Protein AF-A0AAU2A2A3-F1 (afdb_monomer)

pLDDT: mean 86.39, std 13.56, range [35.22, 98.31]

Secondary structure (DSSP, 8-state):
---S--EEEE--SSSS-EEEEPPTT-----SSS--SGGG--EE---EEE-GGG---EEEEEEE-TT-SS----EEEEEETTEEEEE-HHHHHHHHHHHHHHHHHHHHHHHHHHHHHH-TT-S----HHHHHHHHHHHHHHHHHHHHHHHHSPPTTS-TT--PPP-SS--EEEE-TTS-EEEE-HHHHHHHHHTSTT-EEEE-TTSPTTHHHHHHHHHTTSPTTTTS---S--

Radius of gyration: 31.77 Å; Cα contacts (8 Å, |Δi|>4): 322; chains: 1; bounding box: 76×47×77 Å

Sequence (232 aa):
MSTEPRKALVYHYVRRPLILDEPDWCAGHTTDGQNAKVDITHDGPENVIAPGDRRLIRTQVSQAPFSAFDRSITLHVEFENLTGSYAPDEIEQLANDLVEASVQLREAGRQFAEILTRPDVAVPVPDRVAKLHQQARADYLKGKAERAAAQRCPAAHPKDPSPCDGPLAVAVLDSSGAGTEACEWHGARLLASLEQGRVYGLPDASPGAAIRVFKSAGTMQPFAWVERGEGQ

InterPro domains:
  IPR054202 Protein of unknown function DUF6907 [PF21848] (17-113)

Foldseek 3Di:
DDQDWDWDWAAEPDPDIDIDIAPSQFPDDDPPDRHDLQPDKGWGDWDFDAVPNRGAKIWIFIARCNHPPDGDTFIFMDGPVDTDTHDPVRVVVVVVVVVVVVVVVVVVVVVVVVCVPDPCNPVPCPVVNVVVVVVVVVVVVVVQFVVQQVDQFPLQDPLRPDHAPGGFFKWKAAPVRDTGTGGLVSLLQSQLQGDVIAMDTDPPHDPCSRVSSPVSNVPDDHPPSDPPDDDD

Mean predicted aligned error: 15.73 Å

Structure (mmCIF, N/CA/C/O backbone):
data_AF-A0AAU2A2A3-F1
#
_entry.id   AF-A0AAU2A2A3-F1
#
loop_
_atom_site.group_PDB
_atom_site.id
_atom_site.type_symbol
_atom_site.label_atom_id
_atom_site.label_alt_id
_atom_site.label_comp_id
_atom_site.label_asym_id
_atom_site.label_entity_id
_atom_site.label_seq_id
_atom_site.pdbx_PDB_ins_code
_atom_site.Cartn_x
_atom_site.Cartn_y
_atom_site.Cartn_z
_atom_site.occupancy
_atom_site.B_iso_or_equiv
_atom_site.auth_seq_id
_atom_site.auth_comp_id
_atom_site.auth_asym_id
_atom_site.auth_atom_id
_atom_site.pdbx_PDB_model_num
ATOM 1 N N . MET A 1 1 ? 20.383 -20.325 -17.640 1.00 49.28 1 MET A N 1
ATOM 2 C CA . MET A 1 1 ? 19.851 -19.622 -18.825 1.00 49.28 1 MET A CA 1
ATOM 3 C C . MET A 1 1 ? 20.132 -20.494 -20.034 1.00 49.28 1 MET A C 1
ATOM 5 O O . MET A 1 1 ? 21.237 -21.016 -20.116 1.00 49.28 1 MET A O 1
ATOM 9 N N . SER A 1 2 ? 19.131 -20.749 -20.881 1.00 48.44 2 SER A N 1
ATOM 10 C CA . SER A 1 2 ? 19.339 -21.489 -22.134 1.00 48.44 2 SER A CA 1
ATOM 11 C C . SER A 1 2 ? 20.153 -20.621 -23.096 1.00 48.44 2 SER A C 1
ATOM 13 O O . SER A 1 2 ? 19.888 -19.428 -23.182 1.00 48.44 2 SER A O 1
ATOM 15 N N . THR A 1 3 ? 21.139 -21.197 -23.782 1.00 55.16 3 THR A N 1
ATOM 16 C CA . THR A 1 3 ? 21.995 -20.498 -24.761 1.00 55.16 3 THR A CA 1
ATOM 17 C C . THR A 1 3 ? 21.489 -20.633 -26.199 1.00 55.16 3 THR A C 1
ATOM 19 O O . THR A 1 3 ? 22.151 -20.182 -27.130 1.00 55.16 3 THR A O 1
ATOM 22 N N . GLU A 1 4 ? 20.356 -21.306 -26.411 1.00 64.69 4 GLU A N 1
ATOM 23 C CA . GLU A 1 4 ? 19.785 -21.486 -27.746 1.00 64.69 4 GLU A CA 1
ATOM 24 C C . GLU A 1 4 ? 18.975 -20.249 -28.181 1.00 64.69 4 GLU A C 1
ATOM 26 O O . GLU A 1 4 ? 18.200 -19.721 -27.376 1.00 64.69 4 GLU A O 1
ATOM 31 N N . PRO A 1 5 ? 19.110 -19.787 -29.443 1.00 72.38 5 PRO A N 1
ATOM 32 C CA . PRO A 1 5 ? 18.356 -18.647 -29.962 1.00 72.38 5 PRO A CA 1
ATOM 33 C C . PRO A 1 5 ? 16.840 -18.862 -29.872 1.00 72.38 5 PRO A C 1
ATOM 35 O O . PRO A 1 5 ? 16.325 -19.901 -30.291 1.00 72.38 5 PRO A O 1
ATOM 38 N N . ARG A 1 6 ? 16.114 -17.854 -29.378 1.00 77.25 6 ARG A N 1
ATOM 39 C CA . ARG A 1 6 ? 14.646 -17.856 -29.254 1.00 77.25 6 ARG A CA 1
ATOM 40 C C . ARG A 1 6 ? 13.997 -16.906 -30.258 1.00 77.25 6 ARG A C 1
ATOM 42 O O . ARG A 1 6 ? 14.630 -15.966 -30.734 1.00 77.25 6 ARG A O 1
ATOM 49 N N . LYS A 1 7 ? 12.734 -17.179 -30.600 1.00 79.88 7 LYS A N 1
ATOM 50 C CA . LYS A 1 7 ? 11.964 -16.439 -31.610 1.00 79.88 7 LYS A CA 1
ATOM 51 C C . LYS A 1 7 ? 10.615 -15.988 -31.057 1.00 79.88 7 LYS A C 1
ATOM 53 O O . LYS A 1 7 ? 9.873 -16.822 -30.543 1.00 79.88 7 LYS A O 1
ATOM 58 N N . ALA A 1 8 ? 10.272 -14.720 -31.276 1.00 74.12 8 ALA A N 1
ATOM 59 C CA . ALA A 1 8 ? 8.956 -14.156 -30.971 1.00 74.12 8 ALA A CA 1
ATOM 60 C C . ALA A 1 8 ? 8.043 -14.161 -32.212 1.00 74.12 8 ALA A C 1
ATOM 62 O O . ALA A 1 8 ? 8.510 -13.928 -33.334 1.00 74.12 8 ALA A O 1
ATOM 63 N N . LEU A 1 9 ? 6.740 -14.405 -32.012 1.00 68.50 9 LEU A N 1
ATOM 64 C CA . LEU A 1 9 ? 5.706 -14.371 -33.054 1.00 68.50 9 LEU A CA 1
ATOM 65 C C . LEU A 1 9 ? 4.777 -13.171 -32.840 1.00 68.50 9 LEU A C 1
ATOM 67 O O . LEU A 1 9 ? 4.165 -13.055 -31.784 1.00 68.50 9 LEU A O 1
ATOM 71 N N . VAL A 1 10 ? 4.631 -12.316 -33.855 1.00 60.31 10 VAL A N 1
ATOM 72 C CA . VAL A 1 10 ? 3.846 -11.073 -33.751 1.00 60.31 10 VAL A CA 1
ATOM 73 C C . VAL A 1 10 ? 2.792 -11.010 -34.852 1.00 60.31 10 VAL A C 1
ATOM 75 O O . VAL A 1 10 ? 3.103 -11.183 -36.038 1.00 60.31 10 VAL A O 1
ATOM 78 N N . TYR A 1 11 ? 1.544 -10.727 -34.471 1.00 58.78 11 TYR A N 1
ATOM 79 C CA . TYR A 1 11 ? 0.407 -10.617 -35.387 1.00 58.78 11 TYR A CA 1
ATOM 80 C C . TYR A 1 11 ? 0.179 -9.158 -35.777 1.00 58.78 11 TYR A C 1
ATOM 82 O O . TYR A 1 11 ? -0.575 -8.438 -35.140 1.00 58.78 11 TYR A O 1
ATOM 90 N N . HIS A 1 12 ? 0.835 -8.711 -36.845 1.00 50.44 12 HIS A N 1
ATOM 91 C CA . HIS A 1 12 ? 0.594 -7.383 -37.406 1.00 50.44 12 HIS A CA 1
ATOM 92 C C . HIS A 1 12 ? -0.779 -7.345 -38.108 1.00 50.44 12 HIS A C 1
ATOM 94 O O . HIS A 1 12 ? -1.202 -8.344 -38.688 1.00 50.44 12 HIS A O 1
ATOM 100 N N . TYR A 1 13 ? -1.420 -6.173 -38.213 1.00 48.09 13 TYR A N 1
ATOM 101 C CA . TYR A 1 13 ? -2.545 -5.894 -39.140 1.00 48.09 13 TYR A CA 1
ATOM 102 C C . TYR A 1 13 ? -2.174 -6.009 -40.647 1.00 48.09 13 TYR A C 1
ATOM 104 O O . TYR A 1 13 ? -2.730 -5.342 -41.518 1.00 48.09 13 TYR A O 1
ATOM 112 N N . VAL A 1 14 ? -1.214 -6.871 -40.977 1.00 43.62 14 VAL A N 1
ATOM 113 C CA . VAL A 1 14 ? -0.762 -7.259 -42.310 1.00 43.62 14 VAL A CA 1
ATOM 114 C C . VAL A 1 14 ? -0.831 -8.787 -42.354 1.00 43.62 14 VAL A C 1
ATOM 116 O O . VAL A 1 14 ? -0.496 -9.448 -41.383 1.00 43.62 14 VAL A O 1
ATOM 119 N N . ARG A 1 15 ? -1.275 -9.361 -43.476 1.00 54.78 15 ARG A N 1
ATOM 120 C CA . ARG A 1 15 ? -1.717 -10.765 -43.649 1.00 54.78 15 ARG A CA 1
ATOM 121 C C . ARG A 1 15 ? -0.701 -11.887 -43.311 1.00 54.78 15 ARG A C 1
ATOM 123 O O . ARG A 1 15 ? -0.952 -13.029 -43.689 1.00 54.78 15 ARG A O 1
ATOM 130 N N . ARG A 1 16 ? 0.451 -11.609 -42.686 1.00 63.22 16 ARG A N 1
ATOM 131 C CA . ARG A 1 16 ? 1.479 -12.601 -42.333 1.00 63.22 16 ARG A CA 1
ATOM 132 C C . ARG A 1 16 ? 2.138 -12.295 -40.978 1.00 63.22 16 ARG A C 1
ATOM 134 O O . ARG A 1 16 ? 2.429 -11.128 -40.720 1.00 63.22 16 ARG A O 1
ATOM 141 N N . PRO A 1 17 ? 2.417 -13.325 -40.158 1.00 70.06 17 PRO A N 1
ATOM 142 C CA . PRO A 1 17 ? 3.142 -13.166 -38.903 1.00 70.06 17 PRO A CA 1
ATOM 143 C C . PRO A 1 17 ? 4.580 -12.692 -39.142 1.00 70.06 17 PRO A C 1
ATOM 145 O O . PRO A 1 17 ? 5.219 -13.088 -40.122 1.00 70.06 17 PRO A O 1
ATOM 148 N N . LEU A 1 18 ? 5.087 -11.863 -38.230 1.00 75.12 18 LEU A N 1
ATOM 149 C CA . LEU A 1 18 ? 6.487 -11.447 -38.192 1.00 75.12 18 LEU A CA 1
ATOM 150 C C . LEU A 1 18 ? 7.242 -12.329 -37.191 1.00 75.12 18 LEU A C 1
ATOM 152 O O . LEU A 1 18 ? 6.787 -12.508 -36.063 1.00 75.12 18 LEU A O 1
ATOM 156 N N . ILE A 1 19 ? 8.381 -12.873 -37.624 1.00 81.00 19 ILE A N 1
ATOM 157 C CA . ILE A 1 19 ? 9.304 -13.641 -36.784 1.00 81.00 19 ILE A CA 1
ATOM 158 C C . ILE A 1 19 ? 10.495 -12.744 -36.476 1.00 81.00 19 ILE A C 1
ATOM 160 O O . ILE A 1 19 ? 11.086 -12.174 -37.396 1.00 81.00 19 ILE A O 1
ATOM 164 N N . LEU A 1 20 ? 10.831 -12.625 -35.197 1.00 84.19 20 LEU A N 1
ATOM 165 C CA . LEU A 1 20 ? 11.935 -11.802 -34.714 1.00 84.19 20 LEU A CA 1
ATOM 166 C C . LEU A 1 20 ? 12.842 -12.633 -33.819 1.00 84.19 20 LEU A C 1
ATOM 168 O O . LEU A 1 20 ? 12.348 -13.430 -33.019 1.00 84.19 20 LEU A O 1
ATOM 172 N N . ASP A 1 21 ? 14.148 -12.429 -33.959 1.00 88.69 21 ASP A N 1
ATOM 173 C CA . ASP A 1 21 ? 15.128 -13.012 -33.051 1.00 88.69 21 ASP A CA 1
ATOM 174 C C . ASP A 1 21 ? 15.084 -12.252 -31.723 1.00 88.69 21 ASP A C 1
ATOM 176 O O . ASP A 1 21 ? 15.111 -11.019 -31.693 1.00 88.69 21 ASP A O 1
ATOM 180 N N . GLU A 1 22 ? 14.976 -12.993 -30.625 1.00 87.94 22 GLU A N 1
ATOM 181 C CA . GLU A 1 22 ? 15.026 -12.421 -29.285 1.00 87.94 22 GLU A CA 1
ATOM 182 C C . GLU A 1 22 ? 16.478 -12.292 -28.814 1.00 87.94 22 GLU A C 1
ATOM 184 O O . GLU A 1 22 ? 17.285 -13.192 -29.072 1.00 87.94 22 GLU A O 1
ATOM 189 N N . PRO A 1 23 ? 16.813 -11.229 -28.060 1.00 89.62 23 PRO A N 1
ATOM 190 C CA . PRO A 1 23 ? 18.071 -11.175 -27.333 1.00 89.62 23 PRO A CA 1
ATOM 191 C C . PRO A 1 23 ? 18.230 -12.377 -26.392 1.00 89.62 23 PRO A C 1
ATOM 193 O O . PRO A 1 23 ? 17.256 -12.882 -25.822 1.00 89.62 23 PRO A O 1
ATOM 196 N N . ASP A 1 24 ? 19.473 -12.804 -26.187 1.00 92.62 24 ASP A N 1
ATOM 197 C CA . ASP A 1 24 ? 19.834 -13.934 -25.323 1.00 92.62 24 ASP A CA 1
ATOM 198 C C . ASP A 1 24 ? 19.416 -13.735 -23.854 1.00 92.62 24 ASP A C 1
ATOM 200 O O . ASP A 1 24 ? 19.078 -14.698 -23.165 1.00 92.62 24 ASP A O 1
ATOM 204 N N . TRP A 1 25 ? 19.362 -12.485 -23.393 1.00 91.56 25 TRP A N 1
ATOM 205 C CA . TRP A 1 25 ? 18.928 -12.102 -22.049 1.00 91.56 25 TRP A CA 1
ATOM 206 C C . TRP A 1 25 ? 17.408 -12.020 -21.864 1.00 91.56 25 TRP A C 1
ATOM 208 O O . TRP A 1 25 ? 16.954 -11.924 -20.724 1.00 91.56 25 TRP A O 1
ATOM 218 N N . CYS A 1 26 ? 16.610 -12.049 -22.936 1.00 93.06 26 CYS A N 1
ATOM 219 C CA . CYS A 1 26 ? 15.153 -11.965 -22.819 1.00 93.06 26 CYS A CA 1
ATOM 220 C C . CYS A 1 26 ? 14.614 -13.169 -22.010 1.00 93.06 26 CYS A C 1
ATOM 222 O O . CYS A 1 26 ? 15.232 -14.233 -21.958 1.00 93.06 26 CYS A O 1
ATOM 224 N N . ALA A 1 27 ? 13.475 -13.043 -21.341 1.00 92.06 27 ALA A N 1
ATOM 225 C CA . ALA A 1 27 ? 12.791 -14.139 -20.656 1.00 92.06 27 ALA A CA 1
ATOM 226 C C . ALA A 1 27 ? 11.750 -14.820 -21.563 1.00 92.06 27 ALA A C 1
ATOM 228 O O . ALA A 1 27 ? 11.323 -15.936 -21.265 1.00 92.06 27 ALA A O 1
ATOM 229 N N . GLY A 1 28 ? 11.438 -14.209 -22.709 1.00 86.56 28 GLY A N 1
ATOM 230 C CA . GLY A 1 28 ? 10.358 -14.601 -23.608 1.00 86.56 28 GLY A CA 1
ATOM 231 C C . GLY A 1 28 ? 9.114 -13.738 -23.396 1.00 86.56 28 GLY A C 1
ATOM 232 O O . GLY A 1 28 ? 9.037 -12.958 -22.451 1.00 86.56 28 GLY A O 1
ATOM 233 N N . HIS A 1 29 ? 8.139 -13.887 -24.289 1.00 80.56 29 HIS A N 1
ATOM 234 C CA . HIS A 1 29 ? 6.909 -13.093 -24.292 1.00 80.56 29 HIS A CA 1
ATOM 235 C C . HIS A 1 29 ? 5.696 -13.959 -23.982 1.00 80.56 29 HIS A C 1
ATOM 237 O O . HIS A 1 29 ? 5.606 -15.101 -24.441 1.00 80.56 29 HIS A O 1
ATOM 243 N N . THR A 1 30 ? 4.717 -13.405 -23.272 1.00 75.31 30 THR A N 1
ATOM 244 C CA . THR A 1 30 ? 3.370 -13.975 -23.295 1.00 75.31 30 THR A CA 1
ATOM 245 C C . THR A 1 30 ? 2.757 -13.706 -24.671 1.00 75.31 30 THR A C 1
ATOM 247 O O . THR A 1 30 ? 2.932 -12.640 -25.257 1.00 75.31 30 THR A O 1
ATOM 250 N N . THR A 1 31 ? 2.053 -14.685 -25.235 1.00 65.56 31 THR A N 1
ATOM 251 C CA . THR A 1 31 ? 1.450 -14.580 -26.578 1.00 65.56 31 THR A CA 1
ATOM 252 C C . THR A 1 31 ? 0.303 -13.570 -26.664 1.00 65.56 31 THR A C 1
ATOM 254 O O . THR A 1 31 ? -0.194 -13.291 -27.756 1.00 65.56 31 THR A O 1
ATOM 257 N N . ASP A 1 32 ? -0.118 -13.022 -25.527 1.00 60.59 32 ASP A N 1
ATOM 258 C CA . ASP A 1 32 ? -1.326 -12.226 -25.395 1.00 60.59 32 ASP A CA 1
ATOM 259 C C . ASP A 1 32 ? -0.950 -10.738 -25.384 1.00 60.59 32 ASP A C 1
ATOM 261 O O . ASP A 1 32 ? -0.434 -10.226 -24.395 1.00 60.59 32 ASP A O 1
ATOM 265 N N . GLY A 1 33 ? -1.204 -10.030 -26.492 1.00 60.50 33 GLY A N 1
ATOM 266 C CA . GLY A 1 33 ? -1.180 -8.558 -26.524 1.00 60.50 33 GLY A CA 1
ATOM 267 C C . GLY A 1 33 ? -0.264 -7.891 -27.554 1.00 60.50 33 GLY A C 1
ATOM 268 O O . GLY A 1 33 ? -0.440 -6.703 -27.813 1.00 60.50 33 GLY A O 1
ATOM 269 N N . GLN A 1 34 ? 0.649 -8.614 -28.206 1.00 66.19 34 GLN A N 1
ATOM 270 C CA . GLN A 1 34 ? 1.560 -8.026 -29.204 1.00 66.19 34 GLN A CA 1
ATOM 271 C C . GLN A 1 34 ? 0.916 -7.962 -30.597 1.00 66.19 34 GLN A C 1
ATOM 273 O O . GLN A 1 34 ? 1.176 -8.788 -31.477 1.00 66.19 34 GLN A O 1
ATOM 278 N N . ASN A 1 35 ? 0.043 -6.970 -30.786 1.00 69.56 35 ASN A N 1
ATOM 279 C CA . ASN A 1 35 ? -0.700 -6.757 -32.035 1.00 69.56 35 ASN A CA 1
ATOM 280 C C . ASN A 1 35 ? 0.016 -5.806 -33.014 1.00 69.56 35 ASN A C 1
ATOM 282 O O . ASN A 1 35 ? -0.346 -5.723 -34.194 1.00 69.56 35 ASN A O 1
ATOM 286 N N . ALA A 1 36 ? 1.034 -5.074 -32.557 1.00 75.81 36 ALA A N 1
ATOM 287 C CA . ALA A 1 36 ? 1.878 -4.254 -33.412 1.00 75.81 36 ALA A CA 1
ATOM 288 C C . ALA A 1 36 ? 3.361 -4.431 -33.089 1.00 75.81 36 ALA A C 1
ATOM 290 O O . ALA A 1 36 ? 3.763 -4.742 -31.974 1.00 75.81 36 ALA A O 1
ATOM 291 N N . LYS A 1 37 ? 4.202 -4.167 -34.094 1.00 77.62 37 LYS A N 1
ATOM 292 C CA . LYS A 1 37 ? 5.661 -4.222 -33.951 1.00 77.62 37 LYS A CA 1
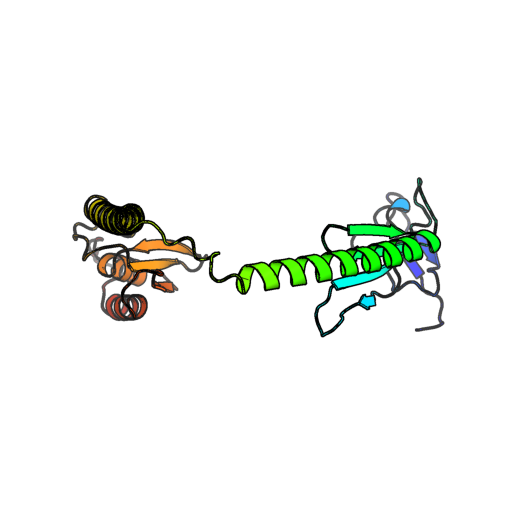ATOM 293 C C . LYS A 1 37 ? 6.184 -3.277 -32.860 1.00 77.62 37 LYS A C 1
ATOM 295 O O . LYS A 1 37 ? 7.186 -3.581 -32.231 1.00 77.62 37 LYS A O 1
ATOM 300 N N . VAL A 1 38 ? 5.518 -2.141 -32.657 1.00 81.69 38 VAL A N 1
ATOM 301 C CA . VAL A 1 38 ? 5.892 -1.144 -31.641 1.00 81.69 38 VAL A CA 1
ATOM 302 C C . VAL A 1 38 ? 5.565 -1.588 -30.213 1.00 81.69 38 VAL A C 1
ATOM 304 O O . VAL A 1 38 ? 6.144 -1.036 -29.287 1.00 81.69 38 VAL A O 1
ATOM 307 N N . ASP A 1 39 ? 4.703 -2.597 -30.049 1.00 80.69 39 ASP A N 1
ATOM 308 C CA . ASP A 1 39 ? 4.287 -3.132 -28.744 1.00 80.69 39 ASP A CA 1
ATOM 309 C C . ASP A 1 39 ? 5.235 -4.233 -28.237 1.00 80.69 39 ASP A C 1
ATOM 311 O O . ASP A 1 39 ? 4.980 -4.865 -27.215 1.00 80.69 39 ASP A O 1
ATOM 315 N N . ILE A 1 40 ? 6.307 -4.520 -28.980 1.00 87.19 40 ILE A N 1
ATOM 316 C CA . ILE A 1 40 ? 7.269 -5.558 -28.619 1.00 87.19 40 ILE A CA 1
ATOM 317 C C . ILE A 1 40 ? 8.282 -4.962 -27.649 1.00 87.19 40 ILE A C 1
ATOM 319 O O . ILE A 1 40 ? 9.134 -4.159 -28.044 1.00 87.19 40 ILE A O 1
ATOM 323 N N . THR A 1 41 ? 8.221 -5.439 -26.413 1.00 90.81 41 THR A N 1
ATOM 324 C CA . THR A 1 41 ? 9.187 -5.143 -25.357 1.00 90.81 41 THR A CA 1
ATOM 325 C C . THR A 1 41 ? 9.864 -6.438 -24.944 1.00 90.81 41 THR A C 1
ATOM 327 O O . THR A 1 41 ? 9.203 -7.369 -24.502 1.00 90.81 41 THR A O 1
ATOM 330 N N . HIS A 1 42 ? 11.178 -6.531 -25.127 1.00 92.62 42 HIS A N 1
ATOM 331 C CA . HIS A 1 42 ? 11.969 -7.621 -24.575 1.00 92.62 42 HIS A CA 1
ATOM 332 C C . HIS A 1 42 ? 12.223 -7.346 -23.104 1.00 92.62 42 HIS A C 1
ATOM 334 O O . HIS A 1 42 ? 12.941 -6.408 -22.773 1.00 92.62 42 HIS A O 1
ATOM 340 N N . ASP A 1 43 ? 11.688 -8.202 -22.248 1.00 94.62 43 ASP A N 1
ATOM 341 C CA . ASP A 1 43 ? 11.968 -8.178 -20.820 1.00 94.62 43 ASP A CA 1
ATOM 342 C C . ASP A 1 43 ? 12.856 -9.360 -20.445 1.00 94.62 43 ASP A C 1
ATOM 344 O O . ASP A 1 43 ? 12.684 -10.469 -20.953 1.00 94.62 43 ASP A O 1
ATOM 348 N N . GLY A 1 44 ? 13.853 -9.115 -19.601 1.00 95.38 44 GLY A N 1
ATOM 349 C CA . GLY A 1 44 ? 14.684 -10.138 -18.981 1.00 95.38 44 GLY A CA 1
ATOM 350 C C . GLY A 1 44 ? 14.002 -10.759 -17.757 1.00 95.38 44 GLY A C 1
ATOM 351 O O . GLY A 1 44 ? 12.873 -10.405 -17.421 1.00 95.38 44 GLY A O 1
ATOM 352 N N . PRO A 1 45 ? 14.669 -11.696 -17.061 1.00 95.62 45 PRO A N 1
ATOM 353 C CA . PRO A 1 45 ? 14.126 -12.282 -15.842 1.00 95.62 45 PRO A CA 1
ATOM 354 C C . PRO A 1 45 ? 13.877 -11.230 -14.760 1.00 95.62 45 PRO A C 1
ATOM 356 O O . PRO A 1 45 ? 14.730 -10.374 -14.512 1.00 95.62 45 PRO A O 1
ATOM 359 N N . GLU A 1 46 ? 12.742 -11.349 -14.076 1.00 95.69 46 GLU A N 1
ATOM 360 C CA . GLU A 1 46 ? 12.441 -10.532 -12.905 1.00 95.69 46 GLU A CA 1
ATOM 361 C C . GLU A 1 46 ? 13.373 -10.873 -11.738 1.00 95.69 46 GLU A C 1
ATOM 363 O O . GLU A 1 46 ? 13.570 -12.036 -11.377 1.00 95.69 46 GLU A O 1
ATOM 368 N N . ASN A 1 47 ? 13.902 -9.834 -11.102 1.00 96.44 47 ASN A N 1
ATOM 369 C CA . ASN A 1 47 ? 14.686 -9.905 -9.881 1.00 96.44 47 ASN A CA 1
ATOM 370 C C . ASN A 1 47 ? 13.948 -9.148 -8.776 1.00 96.44 47 ASN A C 1
ATOM 372 O O . ASN A 1 47 ? 13.406 -8.068 -8.999 1.00 96.44 47 ASN A O 1
ATOM 376 N N . VAL A 1 48 ? 13.932 -9.705 -7.566 1.00 96.44 48 VAL A N 1
ATOM 377 C CA . VAL A 1 48 ? 13.279 -9.081 -6.408 1.00 96.44 48 VAL A CA 1
ATOM 378 C C . VAL A 1 48 ? 14.317 -8.809 -5.329 1.00 96.44 48 VAL A C 1
ATOM 380 O O . VAL A 1 48 ? 14.994 -9.723 -4.860 1.00 96.44 48 VAL A O 1
ATOM 383 N N . ILE A 1 49 ? 14.407 -7.555 -4.896 1.00 94.81 49 ILE A N 1
ATOM 384 C CA . ILE A 1 49 ? 15.252 -7.117 -3.786 1.00 94.81 49 ILE A CA 1
ATOM 385 C C . ILE A 1 49 ? 14.388 -7.110 -2.520 1.00 94.81 49 ILE A C 1
ATOM 387 O O . ILE A 1 49 ? 13.484 -6.281 -2.368 1.00 94.81 49 ILE A O 1
ATOM 391 N N . ALA A 1 50 ? 14.650 -8.062 -1.618 1.00 94.19 50 ALA A N 1
ATOM 392 C CA . ALA A 1 50 ? 13.824 -8.314 -0.436 1.00 94.19 50 ALA A CA 1
ATOM 393 C C . ALA A 1 50 ? 14.632 -8.404 0.879 1.00 94.19 50 ALA A C 1
ATOM 395 O O . ALA A 1 50 ? 14.816 -9.496 1.422 1.00 94.19 50 ALA A O 1
ATOM 396 N N . PRO A 1 51 ? 15.149 -7.285 1.420 1.00 90.12 51 PRO A N 1
ATOM 397 C CA . PRO A 1 51 ? 15.902 -7.304 2.671 1.00 90.12 51 PRO A CA 1
ATOM 398 C C . PRO A 1 51 ? 15.008 -7.688 3.863 1.00 90.12 51 PRO A C 1
ATOM 400 O O . PRO A 1 51 ? 14.053 -6.985 4.208 1.00 90.12 51 PRO A O 1
ATOM 403 N N . GLY A 1 52 ? 15.349 -8.798 4.526 1.00 89.56 52 GLY A N 1
ATOM 404 C CA . GLY A 1 52 ? 14.582 -9.332 5.657 1.00 89.56 52 GLY A CA 1
ATOM 405 C C . GLY A 1 52 ? 13.171 -9.767 5.256 1.00 89.56 52 GLY A C 1
ATOM 406 O O . GLY A 1 52 ? 12.210 -9.373 5.912 1.00 89.56 52 GLY A O 1
ATOM 407 N N . ASP A 1 53 ? 13.060 -10.485 4.135 1.00 89.56 53 ASP A N 1
ATOM 408 C CA . ASP A 1 53 ? 11.833 -11.068 3.562 1.00 89.56 53 ASP A CA 1
ATOM 409 C C . ASP A 1 53 ? 10.741 -10.074 3.132 1.00 89.56 53 ASP A C 1
ATOM 411 O O . ASP A 1 53 ? 9.687 -10.462 2.624 1.00 89.56 53 ASP A O 1
ATOM 415 N N . ARG A 1 54 ? 10.992 -8.769 3.259 1.00 90.38 54 ARG A N 1
ATOM 416 C CA . ARG A 1 54 ? 10.101 -7.717 2.762 1.00 90.38 54 ARG A CA 1
ATOM 417 C C . ARG A 1 54 ? 10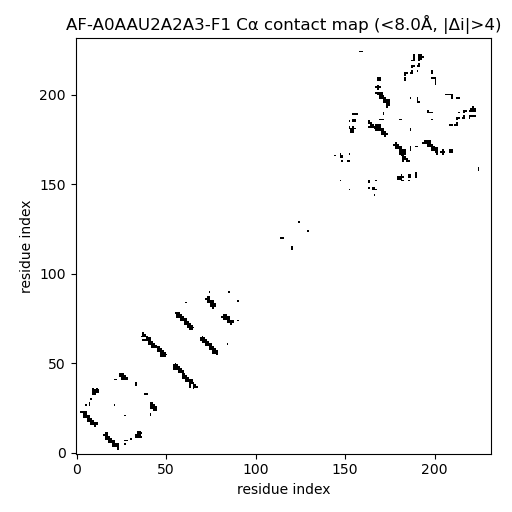.469 -7.395 1.327 1.00 90.38 54 ARG A C 1
ATOM 419 O O . ARG A 1 54 ? 11.509 -6.791 1.094 1.00 90.38 54 ARG A O 1
ATOM 426 N N . ARG A 1 55 ? 9.625 -7.791 0.374 1.00 92.12 55 ARG A N 1
ATOM 427 C CA . ARG A 1 55 ? 9.784 -7.422 -1.040 1.00 92.12 55 ARG A CA 1
ATOM 428 C C . ARG A 1 55 ? 9.656 -5.911 -1.167 1.00 92.12 55 ARG A C 1
ATOM 430 O O . ARG A 1 55 ? 8.584 -5.378 -0.907 1.00 92.12 55 ARG A O 1
ATOM 437 N N . LEU A 1 56 ? 10.754 -5.250 -1.515 1.00 93.69 56 LEU A N 1
ATOM 438 C CA . LEU A 1 56 ? 10.763 -3.807 -1.713 1.00 93.69 56 LEU A CA 1
ATOM 439 C C . LEU A 1 56 ? 10.740 -3.509 -3.204 1.00 93.69 56 LEU A C 1
ATOM 441 O O . LEU A 1 56 ? 9.765 -2.958 -3.691 1.00 93.69 56 LEU A O 1
ATOM 445 N N . ILE A 1 57 ? 11.776 -3.928 -3.928 1.00 96.50 57 ILE A N 1
ATOM 446 C CA . ILE A 1 57 ? 12.003 -3.492 -5.308 1.00 96.50 57 ILE A CA 1
ATOM 447 C C . ILE A 1 57 ? 11.924 -4.696 -6.243 1.00 96.50 57 ILE A C 1
ATOM 449 O O . ILE A 1 57 ? 12.535 -5.732 -5.965 1.00 96.50 57 ILE A O 1
ATOM 453 N N . ARG A 1 58 ? 11.202 -4.556 -7.356 1.00 97.38 58 ARG A N 1
ATOM 454 C CA . ARG A 1 58 ? 11.269 -5.480 -8.497 1.00 97.38 58 ARG A CA 1
ATOM 455 C C . ARG A 1 58 ? 12.073 -4.826 -9.613 1.00 97.38 58 ARG A C 1
ATOM 457 O O . ARG A 1 58 ? 11.875 -3.647 -9.887 1.00 97.38 58 ARG A O 1
ATOM 464 N N . THR A 1 59 ? 12.976 -5.571 -10.241 1.00 97.50 59 THR A N 1
ATOM 465 C CA . THR A 1 59 ? 13.756 -5.083 -11.380 1.00 97.50 59 THR A CA 1
ATOM 466 C C . THR A 1 59 ? 13.815 -6.106 -12.503 1.00 97.50 59 THR A C 1
ATOM 468 O O . THR A 1 59 ? 13.828 -7.313 -12.263 1.00 97.50 59 THR A O 1
ATOM 471 N N . GLN A 1 60 ? 13.885 -5.632 -13.739 1.00 97.38 60 GLN A N 1
ATOM 472 C CA . GLN A 1 60 ? 14.151 -6.464 -14.910 1.00 97.38 60 GLN A CA 1
ATOM 473 C C . GLN A 1 60 ? 14.860 -5.634 -15.975 1.00 97.38 60 GLN A C 1
ATOM 475 O O . GLN A 1 60 ? 14.636 -4.430 -16.089 1.00 97.38 60 GLN A O 1
ATOM 480 N N . VAL A 1 61 ? 15.729 -6.268 -16.759 1.00 97.44 61 VAL A N 1
ATOM 481 C CA . VAL A 1 61 ? 16.271 -5.627 -17.964 1.00 97.44 61 VAL A CA 1
ATOM 482 C C . VAL A 1 61 ? 15.132 -5.490 -18.967 1.00 97.44 61 VAL A C 1
ATOM 484 O O . VAL A 1 61 ? 14.395 -6.454 -19.154 1.00 97.44 61 VAL A O 1
ATOM 487 N N . SER A 1 62 ? 14.980 -4.332 -19.599 1.00 96.19 62 SER A N 1
ATOM 488 C CA . SER A 1 62 ? 13.929 -4.104 -20.589 1.00 96.19 62 SER A CA 1
ATOM 489 C C . SER A 1 62 ? 14.477 -3.401 -21.827 1.00 96.19 62 SER A C 1
ATOM 491 O O . SER A 1 62 ? 15.426 -2.618 -21.755 1.00 96.19 62 SER A O 1
ATOM 493 N N . GLN A 1 63 ? 13.898 -3.702 -22.986 1.00 95.88 63 GLN A N 1
ATOM 494 C CA . GLN A 1 63 ? 14.177 -3.004 -24.235 1.00 95.88 63 GLN A CA 1
ATOM 495 C C . GLN A 1 63 ? 12.954 -3.022 -25.148 1.00 95.88 63 GLN A C 1
ATOM 497 O O . GLN A 1 63 ? 12.435 -4.086 -25.474 1.00 95.88 63 GLN A O 1
ATOM 502 N N . ALA A 1 64 ? 12.572 -1.861 -25.679 1.00 93.50 64 ALA A N 1
ATOM 503 C CA . ALA A 1 64 ? 11.571 -1.741 -26.738 1.00 93.50 64 ALA A CA 1
ATOM 504 C C . ALA A 1 64 ? 12.253 -1.446 -28.093 1.00 93.50 64 ALA A C 1
ATOM 506 O O . ALA A 1 64 ? 12.312 -0.290 -28.525 1.00 93.50 64 ALA A O 1
ATOM 507 N N . PRO A 1 65 ? 12.796 -2.454 -28.808 1.00 91.81 65 PRO A N 1
ATOM 508 C CA . PRO A 1 65 ? 13.666 -2.240 -29.975 1.00 91.81 65 PRO A CA 1
ATOM 509 C C . PRO A 1 65 ? 12.987 -1.516 -31.146 1.00 91.81 65 PRO A C 1
ATOM 511 O O . PRO A 1 65 ? 13.661 -0.978 -32.027 1.00 91.81 65 PRO A O 1
ATOM 514 N N . PHE A 1 66 ? 11.654 -1.496 -31.179 1.00 89.44 66 PHE A N 1
ATOM 515 C CA . PHE A 1 66 ? 10.874 -0.855 -32.236 1.00 89.44 66 PHE A CA 1
ATOM 516 C C . PHE A 1 66 ? 10.103 0.376 -31.773 1.00 89.44 66 PHE A C 1
ATOM 518 O O . PHE A 1 66 ? 9.339 0.936 -32.562 1.00 89.44 66 PHE A O 1
ATOM 525 N N . SER A 1 67 ? 10.325 0.823 -30.538 1.00 90.06 67 SER A 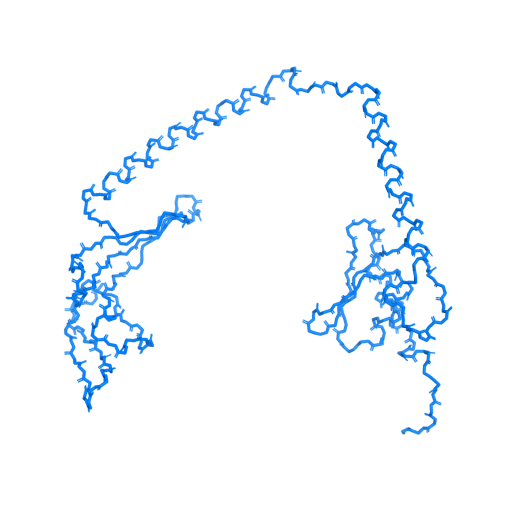N 1
ATOM 526 C CA . SER A 1 67 ? 9.791 2.090 -30.057 1.00 90.06 67 SER A CA 1
ATOM 527 C C . SER A 1 67 ? 10.261 3.249 -30.946 1.00 90.06 67 SER A C 1
ATOM 529 O O . SER A 1 67 ? 11.366 3.248 -31.511 1.00 90.06 67 SER A O 1
ATOM 531 N N . ALA A 1 68 ? 9.387 4.241 -31.109 1.00 90.06 68 ALA A N 1
ATOM 532 C CA . ALA A 1 68 ? 9.688 5.468 -31.840 1.00 90.06 68 ALA A CA 1
ATOM 533 C C . ALA A 1 68 ? 10.471 6.485 -30.992 1.00 90.06 68 ALA A C 1
ATOM 535 O O . ALA A 1 68 ? 11.051 7.407 -31.560 1.00 90.06 68 ALA A O 1
ATOM 536 N N . PHE A 1 69 ? 10.477 6.319 -29.666 1.00 89.44 69 PHE A N 1
ATOM 537 C CA . PHE A 1 69 ? 11.024 7.297 -28.725 1.00 89.44 69 PHE A CA 1
ATOM 538 C C . PHE A 1 69 ? 12.390 6.875 -28.186 1.00 89.44 69 PHE A C 1
ATOM 540 O O . PHE A 1 69 ? 13.360 7.604 -28.362 1.00 89.44 69 PHE A O 1
ATOM 547 N N . ASP A 1 70 ? 12.475 5.687 -27.588 1.00 90.31 70 ASP A N 1
ATOM 548 C CA . ASP A 1 70 ? 13.707 5.160 -27.002 1.00 90.31 70 ASP A CA 1
ATOM 549 C C . ASP A 1 70 ? 13.808 3.646 -27.216 1.00 90.31 70 ASP A C 1
ATOM 551 O O . ASP A 1 70 ? 12.833 2.918 -27.043 1.00 90.31 70 ASP A O 1
ATOM 555 N N . ARG A 1 71 ? 14.992 3.193 -27.630 1.00 94.62 71 ARG A N 1
ATOM 556 C CA . ARG A 1 71 ? 15.334 1.797 -27.951 1.00 94.62 71 ARG A CA 1
ATOM 557 C C . ARG A 1 71 ? 16.508 1.285 -27.117 1.00 94.62 71 ARG A C 1
ATOM 559 O O . ARG A 1 71 ? 17.058 0.221 -27.425 1.00 94.62 71 ARG A O 1
ATOM 566 N N . SER A 1 72 ? 16.945 2.073 -26.140 1.00 95.50 72 SER A N 1
ATOM 567 C CA . SER A 1 72 ? 18.007 1.707 -25.220 1.00 95.50 72 SER A CA 1
ATOM 568 C C . SER A 1 72 ? 17.621 0.460 -24.416 1.00 95.50 72 SER A C 1
ATOM 570 O O . SER A 1 72 ? 16.443 0.135 -24.253 1.00 95.50 72 SER A O 1
ATOM 572 N N . ILE A 1 73 ? 18.636 -0.287 -23.982 1.00 96.50 73 ILE A N 1
ATOM 573 C CA . ILE A 1 73 ? 18.462 -1.333 -22.975 1.00 96.50 73 ILE A CA 1
ATOM 574 C C . ILE A 1 73 ? 18.534 -0.626 -21.625 1.00 96.50 73 ILE A C 1
ATOM 576 O O . ILE A 1 73 ? 19.546 0.009 -21.324 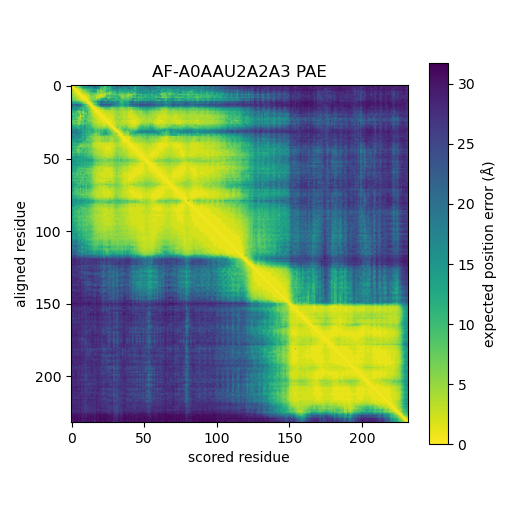1.00 96.50 73 ILE A O 1
ATOM 580 N N . THR A 1 74 ? 17.482 -0.742 -20.829 1.00 97.62 74 THR A N 1
ATOM 581 C CA . THR A 1 74 ? 17.355 -0.091 -19.523 1.00 97.62 74 THR A CA 1
ATOM 582 C C . THR A 1 74 ? 17.132 -1.126 -18.429 1.00 97.62 74 THR A C 1
ATOM 584 O O . THR A 1 74 ? 16.824 -2.293 -18.695 1.00 97.62 74 THR A O 1
ATOM 587 N N . LEU A 1 75 ? 17.289 -0.706 -17.173 1.00 97.88 75 LEU A N 1
ATOM 588 C CA . LEU A 1 75 ? 16.760 -1.452 -16.040 1.00 97.88 75 LEU A CA 1
ATOM 589 C C . LEU A 1 75 ? 15.400 -0.858 -15.675 1.00 97.88 75 LEU A C 1
ATOM 591 O O . LEU A 1 75 ? 15.317 0.278 -15.208 1.00 97.88 75 LEU A O 1
ATOM 595 N N . HIS A 1 76 ? 14.336 -1.623 -15.896 1.00 97.19 76 HIS A N 1
ATOM 596 C CA . HIS A 1 76 ? 13.018 -1.290 -15.376 1.00 97.19 76 HIS A CA 1
ATOM 597 C C . HIS A 1 76 ? 12.993 -1.600 -13.883 1.00 97.19 76 HIS A C 1
ATOM 599 O O . HIS A 1 76 ? 13.352 -2.704 -13.468 1.00 97.19 76 HIS A O 1
ATOM 605 N N . VAL A 1 77 ? 12.607 -0.617 -13.080 1.00 97.56 77 VAL A N 1
ATOM 606 C CA . VAL A 1 77 ? 12.544 -0.681 -11.621 1.00 97.56 77 VAL A CA 1
ATOM 607 C C . VAL A 1 77 ? 11.127 -0.345 -11.190 1.00 97.56 77 VAL A C 1
ATOM 609 O O . VAL A 1 77 ? 10.564 0.660 -11.620 1.00 97.56 77 VAL A O 1
ATOM 612 N N . GLU A 1 78 ? 10.574 -1.165 -10.303 1.00 96.69 78 GLU A N 1
ATOM 613 C CA . GLU A 1 78 ? 9.292 -0.929 -9.647 1.00 96.69 78 GLU A CA 1
ATOM 614 C C . GLU A 1 78 ? 9.460 -0.931 -8.131 1.00 96.69 78 GLU A C 1
ATOM 616 O O . GLU A 1 78 ? 9.860 -1.934 -7.527 1.00 96.69 78 GLU A O 1
ATOM 621 N N . PHE A 1 79 ? 9.125 0.203 -7.521 1.00 93.50 79 PHE A N 1
ATOM 622 C CA . PHE A 1 79 ? 9.104 0.413 -6.080 1.00 93.50 79 PHE A CA 1
ATOM 623 C C . PHE A 1 79 ? 7.960 1.366 -5.702 1.00 93.50 79 PHE A C 1
ATOM 625 O O . PHE A 1 79 ? 8.144 2.581 -5.675 1.00 93.50 79 PHE A O 1
ATOM 632 N N . GLU A 1 80 ? 6.771 0.833 -5.402 1.00 87.69 80 GLU A N 1
ATOM 633 C CA . GLU A 1 80 ? 5.573 1.633 -5.079 1.00 87.69 80 GLU A CA 1
ATOM 634 C C . GLU A 1 80 ? 5.338 2.754 -6.122 1.00 87.69 80 GLU A C 1
ATOM 636 O O . GLU A 1 80 ? 5.109 2.479 -7.299 1.00 87.69 80 GLU A O 1
ATOM 641 N N . ASN A 1 81 ? 5.449 4.025 -5.719 1.00 85.62 81 ASN A N 1
ATOM 642 C CA . ASN A 1 81 ? 5.270 5.195 -6.588 1.00 85.62 81 ASN A CA 1
ATOM 643 C C . ASN A 1 81 ? 6.510 5.551 -7.431 1.00 85.62 81 ASN A C 1
ATOM 645 O O . ASN A 1 81 ? 6.482 6.527 -8.178 1.00 85.62 81 ASN A O 1
ATOM 649 N N . LEU A 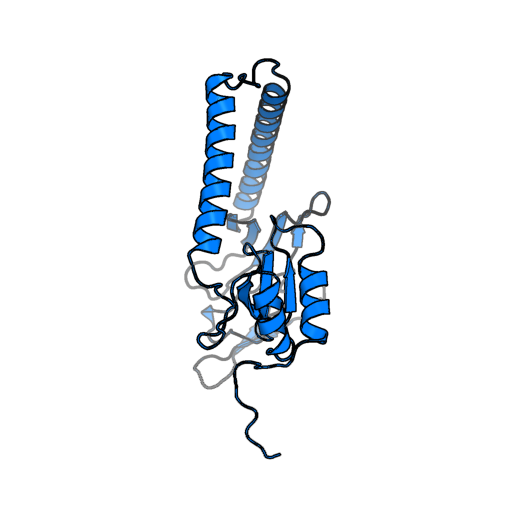1 82 ? 7.600 4.797 -7.301 1.00 88.06 82 LEU A N 1
ATOM 650 C CA . LEU A 1 82 ? 8.828 4.952 -8.068 1.00 88.06 82 LEU A CA 1
ATOM 651 C C . LEU A 1 82 ? 8.921 3.804 -9.083 1.00 88.06 82 LEU A C 1
ATOM 653 O O . LEU A 1 82 ? 9.540 2.771 -8.830 1.00 88.06 82 LEU A O 1
ATOM 657 N N . THR A 1 83 ? 8.239 3.977 -10.214 1.00 95.81 83 THR A N 1
ATOM 658 C CA . THR A 1 83 ? 8.272 3.040 -11.343 1.00 95.81 83 THR A CA 1
ATOM 659 C C . THR A 1 83 ? 8.873 3.730 -12.558 1.00 95.81 83 THR A C 1
ATOM 661 O O . THR A 1 83 ? 8.395 4.795 -12.953 1.00 95.81 83 THR A O 1
ATOM 664 N N . GLY A 1 84 ? 9.903 3.136 -13.160 1.00 95.56 84 GLY A N 1
ATOM 665 C CA . GLY A 1 84 ? 10.585 3.735 -14.304 1.00 95.56 84 GLY A CA 1
ATOM 666 C C . GLY A 1 84 ? 11.645 2.842 -14.939 1.00 95.56 84 GLY A C 1
ATOM 667 O O . GLY A 1 84 ? 12.043 1.823 -14.384 1.00 95.56 84 GLY A O 1
ATOM 668 N N . SER A 1 85 ? 12.099 3.251 -16.120 1.00 96.69 85 SER A N 1
ATOM 669 C CA . SER A 1 85 ? 13.232 2.664 -16.832 1.00 96.69 85 SER A CA 1
ATOM 670 C C . SER A 1 85 ? 14.437 3.581 -16.692 1.00 96.69 85 SER A C 1
ATOM 672 O O . SER A 1 85 ? 14.314 4.774 -16.952 1.00 96.69 85 SER A O 1
ATOM 674 N N . TYR A 1 86 ? 15.575 3.019 -16.297 1.00 97.44 86 TYR A N 1
ATOM 675 C CA . TYR A 1 86 ? 16.770 3.781 -15.947 1.00 97.44 86 TYR A CA 1
ATOM 676 C C . TYR A 1 86 ? 17.987 3.283 -16.727 1.00 97.44 86 TYR A C 1
ATOM 678 O O . TYR A 1 86 ? 18.178 2.072 -16.908 1.00 97.44 86 TYR A O 1
ATOM 686 N N . ALA A 1 87 ? 18.827 4.217 -17.162 1.00 97.19 87 ALA A N 1
ATOM 687 C CA . ALA A 1 87 ? 20.168 3.935 -17.649 1.00 97.19 87 ALA A CA 1
ATOM 688 C C . ALA A 1 87 ? 21.096 3.488 -16.495 1.00 97.19 87 ALA A C 1
ATOM 690 O O . ALA A 1 87 ? 20.777 3.692 -15.320 1.00 97.19 87 ALA A O 1
ATOM 691 N N . PRO A 1 88 ? 22.256 2.866 -16.784 1.00 97.12 88 PRO A N 1
ATOM 692 C CA . PRO A 1 88 ? 23.155 2.372 -15.738 1.00 97.12 88 PRO A CA 1
ATOM 693 C C . PRO A 1 88 ? 23.613 3.433 -14.725 1.00 97.12 88 PRO A C 1
ATOM 695 O O . PRO A 1 88 ? 23.649 3.160 -13.530 1.00 97.12 88 PRO A O 1
ATOM 698 N N . ASP A 1 89 ? 23.941 4.641 -15.178 1.00 97.50 89 ASP A N 1
ATOM 699 C CA . ASP A 1 89 ? 24.336 5.760 -14.316 1.00 97.50 89 ASP A CA 1
ATOM 700 C C . ASP A 1 89 ? 23.162 6.309 -13.494 1.00 97.50 89 ASP A C 1
ATOM 702 O O . ASP A 1 89 ? 23.331 6.648 -12.323 1.00 97.50 89 ASP A O 1
ATOM 706 N N . GLU A 1 90 ? 21.957 6.320 -14.062 1.00 97.44 90 GLU A N 1
ATOM 707 C CA . GLU A 1 90 ? 20.735 6.681 -13.338 1.00 97.44 90 GLU A CA 1
ATOM 708 C C . GLU A 1 90 ? 20.378 5.652 -12.253 1.00 97.44 90 GLU A C 1
ATOM 710 O O . GLU A 1 90 ? 19.873 6.033 -11.199 1.00 97.44 90 GLU A O 1
ATOM 715 N N . ILE A 1 91 ? 20.677 4.362 -12.459 1.00 97.25 91 ILE A N 1
ATOM 716 C CA . ILE A 1 91 ? 20.530 3.324 -11.424 1.00 97.25 91 ILE A CA 1
ATOM 717 C C . ILE A 1 91 ? 21.492 3.552 -10.260 1.00 97.25 91 ILE A C 1
ATOM 719 O O . ILE A 1 91 ? 21.083 3.433 -9.104 1.00 97.25 91 ILE A O 1
ATOM 723 N N . GLU A 1 92 ? 22.747 3.906 -10.539 1.00 97.94 92 GLU A N 1
ATOM 724 C CA . GLU A 1 92 ? 23.708 4.257 -9.488 1.00 97.94 92 GLU A CA 1
ATOM 725 C C . GLU A 1 92 ? 23.257 5.506 -8.721 1.00 97.94 92 GLU A C 1
ATOM 727 O O . GLU A 1 92 ? 23.317 5.543 -7.489 1.00 97.94 92 GLU A O 1
ATOM 732 N N . GLN A 1 93 ? 22.732 6.513 -9.424 1.00 97.44 93 GLN A N 1
ATOM 733 C CA . GLN A 1 93 ? 22.162 7.693 -8.778 1.00 97.44 93 GLN A CA 1
ATOM 734 C C . GLN A 1 93 ? 20.955 7.330 -7.903 1.00 97.44 93 GLN A C 1
ATOM 736 O O . GLN A 1 93 ? 20.909 7.725 -6.740 1.00 97.44 93 GLN A O 1
ATOM 741 N N . LEU A 1 94 ? 20.028 6.513 -8.408 1.00 95.94 94 LEU A N 1
ATOM 742 C CA . LEU A 1 94 ? 18.879 6.037 -7.641 1.00 95.94 94 LEU A CA 1
ATOM 743 C C . LEU A 1 94 ? 19.315 5.272 -6.380 1.00 95.94 94 LEU A C 1
ATOM 745 O O . LEU A 1 94 ? 18.736 5.450 -5.307 1.00 95.94 94 LEU A O 1
ATOM 749 N N . ALA A 1 95 ? 20.349 4.435 -6.476 1.00 96.25 95 ALA A N 1
ATOM 750 C CA . ALA A 1 95 ? 20.892 3.731 -5.320 1.00 96.25 95 ALA A CA 1
ATOM 751 C C . ALA A 1 95 ? 21.440 4.707 -4.262 1.00 96.25 95 ALA A C 1
ATOM 753 O O . ALA A 1 95 ? 21.164 4.534 -3.071 1.00 96.25 95 ALA A O 1
ATOM 754 N N . ASN A 1 96 ? 22.156 5.754 -4.682 1.00 97.94 96 ASN A N 1
ATOM 755 C CA . ASN A 1 96 ? 22.646 6.805 -3.785 1.00 97.94 96 ASN A CA 1
ATOM 756 C C . ASN A 1 96 ? 21.497 7.564 -3.105 1.00 97.94 96 ASN A C 1
ATOM 758 O O . ASN A 1 96 ? 21.529 7.748 -1.885 1.00 97.94 96 ASN A O 1
ATOM 762 N N . ASP A 1 97 ? 20.453 7.922 -3.855 1.00 96.06 97 ASP A N 1
ATOM 763 C CA . ASP A 1 97 ? 19.273 8.614 -3.327 1.00 96.06 97 ASP A CA 1
ATOM 764 C C . ASP A 1 97 ? 18.558 7.761 -2.261 1.00 96.06 97 ASP A C 1
ATOM 766 O O . ASP A 1 97 ? 18.165 8.258 -1.201 1.00 96.06 97 ASP A O 1
ATOM 770 N N . LEU A 1 98 ? 18.442 6.445 -2.483 1.00 94.25 98 LEU A N 1
ATOM 771 C CA . LEU A 1 98 ? 17.872 5.511 -1.503 1.00 94.25 98 LEU A CA 1
ATOM 772 C C . LEU A 1 98 ? 18.742 5.380 -0.244 1.00 94.25 98 LEU A C 1
ATOM 774 O O . LEU A 1 98 ? 18.215 5.267 0.871 1.00 94.25 98 LEU A O 1
ATOM 778 N N . VAL A 1 99 ? 20.071 5.412 -0.384 1.00 96.75 99 VAL A N 1
ATOM 779 C CA . VAL A 1 99 ? 20.992 5.440 0.761 1.00 96.75 99 VAL A CA 1
ATOM 780 C C . VAL A 1 99 ? 20.794 6.721 1.568 1.00 96.75 99 VAL A C 1
ATOM 782 O O . VAL 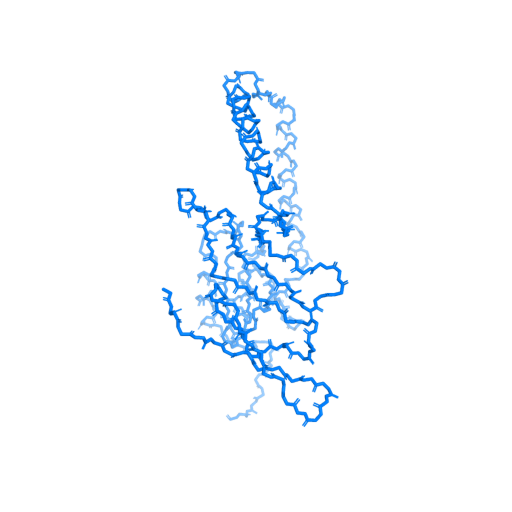A 1 99 ? 20.651 6.634 2.792 1.00 96.75 99 VAL A O 1
ATOM 785 N N . GLU A 1 100 ? 20.709 7.882 0.919 1.00 97.38 100 GLU A N 1
ATOM 786 C CA . GLU A 1 100 ? 20.444 9.158 1.588 1.00 97.38 100 GLU A CA 1
ATOM 787 C C . GLU A 1 100 ? 19.086 9.149 2.309 1.00 97.38 100 GLU A C 1
ATOM 789 O O . GLU A 1 100 ? 19.014 9.440 3.508 1.00 97.38 100 GLU A O 1
ATOM 794 N N . ALA A 1 101 ? 18.020 8.707 1.635 1.00 94.88 101 ALA A N 1
ATOM 795 C CA . ALA A 1 101 ? 16.694 8.562 2.233 1.00 94.88 101 ALA A CA 1
ATOM 796 C C . ALA A 1 101 ? 16.717 7.644 3.469 1.00 94.88 101 ALA A C 1
ATOM 798 O O . ALA A 1 101 ? 16.062 7.917 4.479 1.00 94.88 101 ALA A O 1
ATOM 799 N N . SER A 1 102 ? 17.530 6.581 3.450 1.00 96.25 102 SER A N 1
ATOM 800 C CA . SER A 1 102 ? 17.703 5.697 4.607 1.00 96.25 102 SER A CA 1
ATOM 801 C C . SER A 1 102 ? 18.368 6.395 5.802 1.00 96.25 102 SER A C 1
ATOM 803 O O . SER A 1 102 ? 18.094 6.044 6.953 1.00 96.25 102 SER A O 1
ATOM 805 N N . VAL A 1 103 ? 19.253 7.370 5.570 1.00 98.12 103 VAL A N 1
ATOM 806 C CA . VAL A 1 103 ? 19.853 8.188 6.636 1.00 98.12 103 VAL A CA 1
ATOM 807 C C . VAL A 1 103 ? 18.787 9.091 7.251 1.00 98.12 103 VAL A C 1
ATOM 809 O O . VAL A 1 103 ? 18.646 9.105 8.475 1.00 98.12 103 VAL A O 1
ATOM 812 N N . GLN A 1 104 ? 17.988 9.759 6.416 1.00 97.62 104 GLN A N 1
ATOM 813 C CA . GLN A 1 104 ? 16.891 10.618 6.867 1.00 97.62 104 GLN A CA 1
ATOM 814 C C . GLN A 1 104 ? 15.844 9.832 7.674 1.00 97.62 104 GLN A C 1
ATOM 816 O O . GLN A 1 104 ? 15.433 10.266 8.748 1.00 97.62 104 GLN A O 1
ATOM 821 N N . LEU A 1 105 ? 15.472 8.629 7.224 1.00 97.75 105 LEU A N 1
ATOM 822 C CA . LEU A 1 105 ? 14.527 7.768 7.938 1.00 97.75 105 LEU A CA 1
ATOM 823 C C . LEU A 1 105 ? 15.051 7.340 9.317 1.00 97.75 105 LEU A C 1
ATOM 825 O O . LEU A 1 105 ? 14.297 7.320 10.290 1.00 97.75 105 LEU A O 1
ATOM 829 N N . ARG A 1 106 ? 16.346 7.009 9.425 1.00 98.31 106 ARG A N 1
ATOM 830 C CA . ARG A 1 106 ? 16.965 6.685 10.722 1.00 98.31 106 ARG A CA 1
ATOM 831 C C . ARG A 1 106 ? 16.932 7.880 11.665 1.00 98.31 106 ARG A C 1
ATOM 833 O O . ARG A 1 106 ? 16.666 7.694 12.848 1.00 98.31 106 ARG A O 1
ATOM 840 N N . GLU A 1 107 ? 17.184 9.080 11.153 1.00 98.19 107 GLU A N 1
ATOM 841 C CA . GLU A 1 107 ? 17.112 10.307 11.943 1.00 98.19 107 GLU A CA 1
ATOM 842 C C . GLU A 1 107 ? 15.688 10.586 12.438 1.00 98.19 107 GLU A C 1
ATOM 844 O O . GLU A 1 107 ? 15.483 10.765 13.637 1.00 98.19 107 GLU A O 1
ATOM 849 N N . ALA A 1 108 ? 14.685 10.484 11.564 1.00 97.31 108 ALA A N 1
ATOM 850 C CA . ALA A 1 108 ? 13.280 10.575 11.960 1.00 97.31 108 ALA A CA 1
ATOM 851 C C . ALA A 1 108 ? 12.910 9.528 13.029 1.00 97.31 108 ALA A C 1
ATOM 853 O O . ALA A 1 108 ? 12.196 9.831 13.984 1.00 97.31 108 ALA A O 1
ATOM 854 N N . GLY A 1 109 ? 13.442 8.305 12.919 1.00 97.69 109 GLY A N 1
ATOM 855 C CA . GLY A 1 109 ? 13.271 7.257 13.926 1.00 97.69 109 GLY A CA 1
ATOM 856 C C . GLY A 1 109 ? 13.852 7.622 15.297 1.00 97.69 109 GLY A C 1
ATOM 857 O O . GLY A 1 109 ? 13.225 7.337 16.317 1.00 97.69 109 GLY A O 1
ATOM 858 N N . ARG A 1 110 ? 15.013 8.292 15.343 1.00 97.88 110 ARG A N 1
ATOM 859 C CA . ARG A 1 110 ? 15.596 8.798 16.600 1.00 97.88 110 ARG A CA 1
ATOM 860 C C . ARG A 1 110 ? 14.740 9.904 17.203 1.00 97.88 110 ARG A C 1
ATOM 862 O O . ARG A 1 110 ? 14.413 9.828 18.381 1.00 97.88 110 ARG A O 1
ATOM 869 N N . GLN A 1 111 ? 14.317 10.870 16.392 1.00 95.56 111 GLN A N 1
ATOM 870 C CA . GLN A 1 111 ? 13.436 11.955 16.834 1.00 95.56 111 GLN A CA 1
ATOM 871 C C . GLN A 1 111 ? 12.110 11.414 17.382 1.00 95.56 111 GLN A C 1
ATOM 873 O O . GLN A 1 111 ? 11.631 11.852 18.426 1.00 95.56 111 GLN A O 1
ATOM 878 N N . PHE A 1 112 ? 11.535 10.410 16.717 1.00 94.88 112 PHE A N 1
ATOM 879 C CA . PHE A 1 112 ? 10.343 9.723 17.200 1.00 94.88 112 PHE A CA 1
ATOM 880 C C . PHE A 1 112 ? 10.586 9.032 18.549 1.00 94.88 112 PHE A C 1
ATOM 882 O O . PHE A 1 112 ? 9.781 9.182 19.467 1.00 94.88 112 PHE A O 1
ATOM 889 N N . ALA A 1 113 ? 11.712 8.329 18.706 1.00 94.69 113 ALA A N 1
ATOM 890 C CA . ALA A 1 113 ? 12.081 7.710 19.976 1.00 94.69 113 ALA A CA 1
ATOM 891 C C . ALA A 1 113 ? 12.244 8.748 21.100 1.00 94.69 113 ALA A C 1
ATOM 893 O O . ALA A 1 113 ? 11.739 8.534 22.201 1.00 94.69 113 ALA A O 1
ATOM 894 N N . GLU A 1 114 ? 12.867 9.897 20.824 1.00 94.06 114 GLU A N 1
ATOM 895 C CA . GLU A 1 114 ? 12.971 10.995 21.790 1.00 94.06 114 GLU A CA 1
ATOM 896 C C . GLU A 1 114 ? 11.592 11.477 22.245 1.00 94.06 114 GLU A C 1
ATOM 898 O O . GLU A 1 114 ? 11.350 11.572 23.448 1.00 94.06 114 GLU A O 1
ATOM 903 N N . ILE A 1 115 ? 10.668 11.719 21.307 1.00 89.06 115 ILE A N 1
ATOM 904 C CA . ILE A 1 115 ? 9.289 12.135 21.610 1.00 89.06 115 ILE A CA 1
ATOM 905 C C . ILE A 1 115 ? 8.599 11.123 22.531 1.00 89.06 115 ILE A C 1
ATOM 907 O O . ILE A 1 115 ? 7.944 11.524 23.489 1.00 89.06 115 ILE A O 1
ATOM 911 N N . LEU A 1 116 ? 8.765 9.822 22.287 1.00 87.06 116 LEU A N 1
ATOM 912 C CA . LEU A 1 116 ? 8.154 8.785 23.123 1.00 87.06 116 LEU A CA 1
ATOM 913 C C . LEU A 1 116 ? 8.739 8.715 24.542 1.00 87.06 116 LEU A C 1
ATOM 915 O O . LEU A 1 116 ? 8.052 8.276 25.460 1.00 87.06 116 LEU A O 1
ATOM 919 N N . THR A 1 117 ? 9.992 9.134 24.733 1.00 90.19 117 THR A N 1
ATOM 920 C CA . THR A 1 117 ? 10.653 9.137 26.053 1.00 90.19 117 THR A CA 1
ATOM 921 C C . THR A 1 117 ? 10.439 10.419 26.855 1.00 90.19 117 THR A C 1
ATOM 923 O O . THR A 1 117 ? 10.786 10.467 28.036 1.00 90.19 117 THR A O 1
ATOM 926 N N . ARG A 1 118 ? 9.867 11.459 26.240 1.00 87.31 118 ARG A N 1
ATOM 927 C CA . ARG A 1 118 ? 9.601 12.737 26.902 1.00 87.31 118 ARG A CA 1
ATOM 928 C C . ARG A 1 118 ? 8.467 12.587 27.930 1.00 87.31 118 ARG A C 1
ATOM 930 O O . ARG A 1 118 ? 7.335 12.282 27.544 1.00 87.31 118 ARG A O 1
ATOM 937 N N . PRO A 1 119 ? 8.728 12.814 29.231 1.00 73.19 119 PRO A N 1
ATOM 938 C CA . PRO A 1 119 ? 7.734 12.639 30.297 1.00 73.19 119 PRO A CA 1
ATOM 939 C C . PRO A 1 119 ? 6.572 13.649 30.228 1.00 73.19 119 PRO A C 1
ATOM 941 O O . PRO A 1 119 ? 5.559 13.477 30.899 1.00 73.19 119 PRO A O 1
ATOM 944 N N . ASP A 1 120 ? 6.710 14.689 29.410 1.00 67.75 120 ASP A N 1
ATOM 945 C CA . ASP A 1 120 ? 5.805 15.819 29.208 1.00 67.75 120 ASP A CA 1
ATOM 946 C C . ASP A 1 120 ? 4.943 15.722 27.930 1.00 67.75 120 ASP A C 1
ATOM 948 O O . ASP A 1 120 ? 4.063 16.557 27.723 1.00 67.75 120 ASP A O 1
ATOM 952 N N . VAL A 1 121 ? 5.131 14.696 27.086 1.00 60.09 121 VAL A N 1
ATOM 953 C CA . VAL A 1 121 ? 4.326 14.503 25.854 1.00 60.09 121 VAL A CA 1
ATOM 954 C C . VAL A 1 121 ? 2.941 13.925 26.143 1.00 60.09 121 VAL A C 1
ATOM 956 O O . VAL A 1 121 ? 2.006 14.129 25.363 1.00 60.09 121 VAL A O 1
ATOM 959 N N . ALA A 1 122 ? 2.753 13.290 27.301 1.00 60.50 122 ALA A N 1
ATOM 960 C CA . ALA A 1 122 ? 1.419 13.115 27.849 1.00 60.50 122 ALA A CA 1
ATOM 961 C C . ALA A 1 122 ? 0.925 14.487 28.320 1.00 60.50 122 ALA A C 1
ATOM 963 O O . ALA A 1 122 ? 0.976 14.782 29.508 1.00 60.50 122 ALA A O 1
ATOM 964 N N . VAL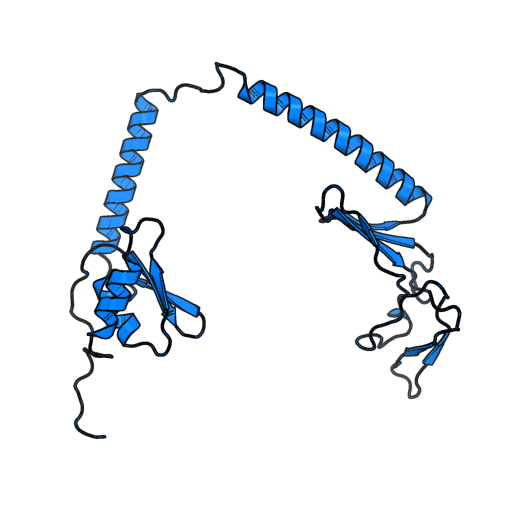 A 1 123 ? 0.459 15.334 27.394 1.00 62.22 123 VAL A N 1
ATOM 965 C CA . VAL A 1 123 ? -0.320 16.519 27.754 1.00 62.22 123 VAL A CA 1
ATOM 966 C C . VAL A 1 123 ? -1.497 15.978 28.558 1.00 62.22 123 VAL A C 1
ATOM 968 O O . VAL A 1 123 ? -2.337 15.282 27.974 1.00 62.22 123 VAL A O 1
ATOM 971 N N . PRO A 1 124 ? -1.557 16.205 29.884 1.00 67.56 124 PRO A N 1
ATOM 972 C CA . PRO A 1 124 ? -2.683 15.727 30.652 1.00 67.56 124 PRO A CA 1
ATOM 973 C C . PRO A 1 124 ? -3.901 16.398 30.041 1.00 67.56 124 PRO A C 1
ATOM 975 O O . PRO A 1 124 ? -3.997 17.627 30.017 1.00 67.56 124 PRO A O 1
ATOM 978 N N . VAL A 1 125 ? -4.796 15.592 29.469 1.00 74.62 125 VAL A N 1
ATOM 979 C CA . VAL A 1 125 ? -6.075 16.093 28.982 1.00 74.62 125 VAL A CA 1
ATOM 980 C C . VAL A 1 125 ? -6.711 16.764 30.193 1.00 74.62 125 VAL A C 1
ATOM 982 O O . VAL A 1 125 ? -6.953 16.062 31.178 1.00 74.62 125 VAL A O 1
ATOM 985 N N . PRO A 1 126 ? -6.943 18.092 30.181 1.00 85.69 126 PRO A N 1
ATOM 986 C CA . PRO A 1 126 ? -7.491 18.759 31.350 1.00 85.69 126 PRO A CA 1
ATOM 987 C C . PRO A 1 126 ? -8.758 18.026 31.784 1.00 85.69 126 PRO A C 1
ATOM 989 O O . PRO A 1 126 ? -9.555 17.658 30.920 1.00 85.69 126 PRO A O 1
ATOM 992 N N . ASP A 1 127 ? -8.980 17.824 33.084 1.00 87.19 127 ASP A N 1
ATOM 993 C CA . ASP A 1 127 ? -10.107 17.015 33.585 1.00 87.19 127 ASP A CA 1
ATOM 994 C C . ASP A 1 127 ? -11.449 17.404 32.954 1.00 87.19 127 ASP A C 1
ATOM 996 O O . ASP A 1 127 ? -12.309 16.565 32.691 1.00 87.19 127 ASP A O 1
ATOM 1000 N N . ARG A 1 128 ? -11.621 18.698 32.661 1.00 87.81 128 ARG A N 1
ATOM 1001 C CA . ARG A 1 128 ? -12.782 19.226 31.942 1.00 87.81 128 ARG A CA 1
ATOM 1002 C C . ARG A 1 128 ? -12.924 18.632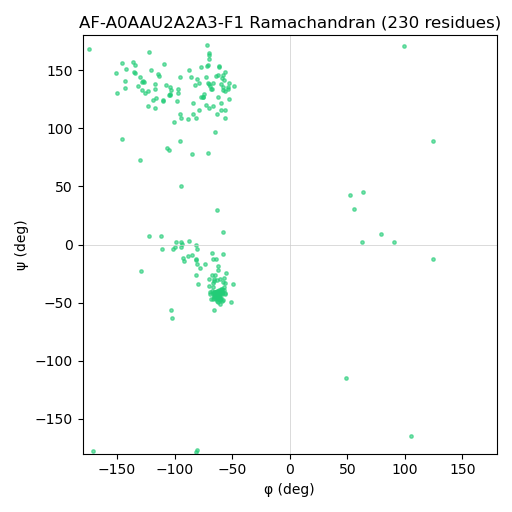 30.538 1.00 87.81 128 ARG A C 1
ATOM 1004 O O . ARG A 1 128 ? -14.025 18.251 30.157 1.00 87.81 128 ARG A O 1
ATOM 1011 N N . VAL A 1 129 ? -11.838 18.557 29.777 1.00 86.88 129 VAL A N 1
ATOM 1012 C CA . VAL A 1 129 ? -11.800 17.984 28.425 1.00 86.88 129 VAL A CA 1
ATOM 1013 C C . VAL A 1 129 ? -11.998 16.469 28.487 1.00 86.88 129 VAL A C 1
ATOM 1015 O O . VAL A 1 129 ? -12.791 15.935 27.718 1.00 86.88 129 VAL A O 1
ATOM 1018 N N . ALA A 1 130 ? -11.396 15.777 29.459 1.00 85.19 130 ALA A N 1
ATOM 1019 C CA . ALA A 1 130 ? -11.602 14.340 29.651 1.00 85.19 130 ALA A CA 1
ATOM 1020 C C . ALA A 1 130 ? -13.076 14.012 29.957 1.00 85.19 130 ALA A C 1
ATOM 1022 O O . ALA A 1 130 ? -13.660 13.123 29.334 1.00 85.19 130 ALA A O 1
ATOM 1023 N N . LYS A 1 131 ? -13.710 14.787 30.848 1.00 91.81 131 LYS A N 1
ATOM 1024 C CA . LYS A 1 131 ? -15.150 14.686 31.141 1.00 91.81 131 LYS A CA 1
ATOM 1025 C C . LYS A 1 131 ? -16.011 14.997 29.917 1.00 91.81 131 LYS A C 1
ATOM 1027 O O . LYS A 1 131 ? -16.986 14.292 29.684 1.00 91.81 131 LYS A O 1
ATOM 1032 N N . LEU A 1 132 ? -15.645 15.996 29.109 1.00 92.50 132 LEU A N 1
ATOM 1033 C CA . LEU A 1 132 ? -16.344 16.298 27.853 1.00 92.50 132 LEU A CA 1
ATOM 1034 C C . LEU A 1 132 ? -16.242 15.147 26.847 1.00 92.50 132 LEU A C 1
ATOM 1036 O O . LEU A 1 132 ? -17.246 14.807 26.233 1.00 92.50 132 LEU A O 1
ATOM 1040 N N . HIS A 1 133 ? -15.081 14.500 26.710 1.00 85.56 133 HIS A N 1
ATOM 1041 C CA . HIS A 1 133 ? -14.941 13.315 25.857 1.00 85.56 133 HIS A CA 1
ATOM 1042 C C . HIS A 1 133 ? -15.775 12.134 26.361 1.00 85.56 133 HIS A C 1
ATOM 1044 O O . HIS A 1 133 ? -16.416 11.454 25.561 1.00 85.56 133 HIS A O 1
ATOM 1050 N N . GLN A 1 134 ? -15.797 11.895 27.676 1.00 88.25 134 GLN A N 1
ATOM 1051 C CA . GLN A 1 134 ? -16.641 10.858 28.274 1.00 88.25 134 GLN A CA 1
ATOM 1052 C C . GLN A 1 134 ? -18.128 11.140 28.032 1.00 88.25 134 GLN A C 1
ATOM 1054 O O . GLN A 1 134 ? -18.849 10.244 27.593 1.00 88.25 134 GLN A O 1
ATOM 1059 N N . GLN A 1 135 ? -18.565 12.384 28.243 1.00 92.31 135 GLN A N 1
ATOM 1060 C CA . GLN A 1 135 ? -19.940 12.810 27.998 1.00 92.31 135 GLN A CA 1
ATOM 1061 C C . GLN A 1 135 ? -20.307 12.686 26.516 1.00 92.31 135 GLN A C 1
ATOM 1063 O O . GLN A 1 135 ? -21.303 12.054 26.191 1.00 92.31 135 GLN A O 1
ATOM 1068 N N . ALA A 1 136 ? -19.463 13.183 25.608 1.00 90.06 136 ALA A N 1
ATOM 1069 C CA . ALA A 1 136 ? -19.686 13.083 24.167 1.00 90.06 136 ALA A CA 1
ATOM 1070 C C . ALA A 1 136 ? -19.779 11.624 23.698 1.00 90.06 136 ALA A C 1
ATOM 1072 O O . ALA A 1 136 ? -20.612 11.291 22.857 1.00 90.06 136 ALA A O 1
ATOM 1073 N N . ARG A 1 137 ? -18.960 10.728 24.266 1.00 89.88 137 ARG A N 1
ATOM 1074 C CA . ARG A 1 137 ? -19.042 9.289 23.991 1.00 89.88 137 ARG A CA 1
ATOM 1075 C C . ARG A 1 137 ? -20.351 8.690 24.507 1.00 89.88 137 ARG A C 1
ATOM 1077 O O . ARG A 1 137 ? -20.970 7.909 23.788 1.00 89.88 137 ARG A O 1
ATOM 1084 N N . ALA A 1 138 ? -20.773 9.043 25.719 1.00 89.81 138 ALA A N 1
ATOM 1085 C CA . ALA A 1 138 ? -22.037 8.582 26.288 1.00 89.81 138 ALA A CA 1
ATOM 1086 C C . ALA A 1 138 ? -23.241 9.075 25.466 1.00 89.81 138 ALA A C 1
ATOM 1088 O O . ALA A 1 138 ? -24.107 8.276 25.114 1.00 89.81 138 ALA A O 1
ATOM 1089 N N . ASP A 1 139 ? -23.249 10.352 25.084 1.00 89.12 139 ASP A N 1
ATOM 1090 C CA . ASP A 1 139 ? -24.296 10.966 24.264 1.00 89.12 139 ASP A CA 1
ATOM 1091 C C . ASP A 1 139 ? -24.344 10.352 22.862 1.00 89.12 139 ASP A C 1
ATOM 1093 O O . ASP A 1 139 ? -25.424 10.048 22.355 1.00 89.12 139 ASP A O 1
ATOM 1097 N N . TYR A 1 140 ? -23.184 10.088 22.250 1.00 82.50 140 TYR A N 1
ATOM 1098 C CA . TYR A 1 140 ? -23.107 9.391 20.967 1.00 82.50 140 TYR A CA 1
ATOM 1099 C C . TYR A 1 140 ? -23.702 7.982 21.047 1.00 82.50 140 TYR A C 1
ATOM 1101 O O . TYR A 1 140 ? -24.502 7.603 20.190 1.00 82.50 140 TYR A O 1
ATOM 1109 N N . LEU A 1 141 ? -23.345 7.207 22.075 1.00 83.12 141 LEU A N 1
ATOM 1110 C CA . LEU A 1 141 ? -23.869 5.853 22.268 1.00 83.12 141 LEU A CA 1
ATOM 1111 C C . LEU A 1 141 ? -25.375 5.865 22.550 1.00 83.12 141 LEU A C 1
ATOM 1113 O O . LEU A 1 141 ? -26.106 5.062 21.969 1.00 83.12 141 LEU A O 1
ATOM 1117 N N . LYS A 1 142 ? -25.849 6.810 23.366 1.00 79.25 142 LYS A N 1
ATOM 1118 C CA . LYS A 1 142 ? -27.276 7.017 23.627 1.00 79.25 142 LYS A CA 1
ATOM 1119 C C . LYS A 1 142 ? -28.028 7.365 22.341 1.00 79.25 142 LYS A C 1
ATOM 1121 O O . LYS A 1 142 ? -28.978 6.675 21.992 1.00 79.25 142 LYS A O 1
ATOM 1126 N N . GLY A 1 143 ? -27.558 8.352 21.580 1.00 72.50 143 GLY A N 1
ATOM 1127 C CA . GLY A 1 143 ? -28.173 8.745 20.311 1.00 72.50 143 GLY A CA 1
ATOM 1128 C C . GLY A 1 143 ? -28.073 7.667 19.223 1.00 72.50 143 GLY A C 1
ATOM 1129 O O . GLY A 1 143 ? -28.938 7.582 18.352 1.00 72.50 143 GLY A O 1
ATOM 1130 N N . LYS A 1 144 ? -27.035 6.818 19.238 1.00 74.69 144 LYS A N 1
ATOM 1131 C CA . LYS A 1 144 ? -26.938 5.618 18.384 1.00 74.69 144 LYS A CA 1
ATOM 1132 C C . LYS A 1 144 ? -28.027 4.605 18.760 1.00 74.69 144 LYS A C 1
ATOM 1134 O O . LYS A 1 144 ? -28.713 4.117 17.866 1.00 74.69 144 LYS A O 1
ATOM 1139 N N . ALA A 1 145 ? -28.228 4.344 20.052 1.00 71.62 145 ALA A N 1
ATOM 1140 C CA . ALA A 1 145 ? -29.266 3.436 20.539 1.00 71.62 145 ALA A CA 1
ATOM 1141 C C . ALA A 1 145 ? -30.687 3.959 20.264 1.00 71.62 145 ALA A C 1
ATOM 1143 O O . ALA A 1 145 ? -31.525 3.213 19.770 1.00 71.62 145 ALA A O 1
ATOM 1144 N N . GLU A 1 146 ? -30.949 5.245 20.507 1.00 71.62 146 GLU A N 1
ATOM 1145 C CA . GLU A 1 146 ? -32.256 5.871 20.262 1.00 71.62 146 GLU A CA 1
ATOM 1146 C C . GLU A 1 146 ? -32.623 5.874 18.772 1.00 71.62 146 GLU A C 1
ATOM 1148 O O . GLU A 1 146 ? -33.755 5.554 18.420 1.00 71.62 146 GLU A O 1
ATOM 1153 N N . ARG A 1 147 ? -31.668 6.156 17.875 1.00 65.81 147 ARG A N 1
ATOM 1154 C CA . ARG A 1 147 ? -31.899 6.068 16.421 1.00 65.81 147 ARG A CA 1
ATOM 1155 C C . ARG A 1 147 ? -32.121 4.632 15.953 1.00 65.81 147 ARG A C 1
ATOM 1157 O O . ARG A 1 147 ? -33.013 4.402 15.142 1.00 65.81 147 ARG A O 1
ATOM 1164 N N . ALA A 1 148 ? -31.365 3.673 16.493 1.00 63.12 148 ALA A N 1
ATOM 1165 C CA . ALA A 1 148 ? -31.584 2.252 16.223 1.00 63.12 148 ALA A CA 1
ATOM 1166 C C . ALA A 1 148 ? -32.956 1.763 16.729 1.00 63.12 148 ALA A C 1
ATOM 1168 O O . ALA A 1 148 ? -33.536 0.866 16.128 1.00 63.12 148 ALA A O 1
ATOM 1169 N N . ALA A 1 149 ? -33.483 2.361 17.802 1.00 63.47 149 ALA A N 1
ATOM 1170 C CA . ALA A 1 149 ? -34.819 2.071 18.317 1.00 63.47 149 ALA A CA 1
ATOM 1171 C C . ALA A 1 149 ? -35.941 2.777 17.527 1.00 63.47 149 ALA A C 1
ATOM 1173 O O . ALA A 1 149 ? -37.025 2.218 17.383 1.00 63.47 149 ALA A O 1
ATOM 1174 N N . ALA A 1 150 ? -35.702 3.992 17.019 1.00 63.78 150 ALA A N 1
ATOM 1175 C CA . ALA A 1 150 ? -36.702 4.795 16.307 1.00 63.78 150 ALA A CA 1
ATOM 1176 C C . ALA A 1 150 ? -36.877 4.407 14.828 1.00 63.78 150 ALA A C 1
ATOM 1178 O O . ALA A 1 150 ? -37.938 4.638 14.248 1.00 63.78 150 ALA A O 1
ATOM 1179 N N . GLN A 1 151 ? -35.851 3.833 14.200 1.00 71.38 151 GLN A N 1
ATOM 1180 C CA . GLN A 1 151 ? -35.899 3.399 12.809 1.00 71.38 151 GLN A CA 1
ATOM 1181 C C . GLN A 1 151 ? -36.210 1.901 12.751 1.00 71.38 151 GLN A C 1
ATOM 1183 O O . GLN A 1 151 ? -35.623 1.104 13.483 1.00 71.38 151 GLN A O 1
ATOM 1188 N N . ARG A 1 152 ? -37.144 1.499 11.880 1.00 81.50 152 ARG A N 1
ATOM 1189 C CA . ARG A 1 152 ? -37.406 0.075 11.630 1.00 81.50 152 ARG A CA 1
ATOM 1190 C C . ARG A 1 152 ? -36.083 -0.607 11.269 1.00 81.50 152 ARG A C 1
ATOM 1192 O O . ARG A 1 152 ? -35.310 -0.040 10.497 1.00 81.50 152 ARG A O 1
ATOM 1199 N N . CYS A 1 153 ? -35.817 -1.788 11.832 1.00 89.62 153 CYS A N 1
ATOM 1200 C CA . CYS A 1 153 ? -34.559 -2.490 11.574 1.00 89.62 153 CYS A CA 1
ATOM 1201 C C . CYS A 1 153 ? -34.338 -2.642 10.058 1.00 89.62 153 CYS A C 1
ATOM 1203 O O . CYS A 1 153 ? -35.273 -3.061 9.374 1.00 89.62 153 CYS A O 1
ATOM 1205 N N . PRO A 1 154 ? -33.133 -2.360 9.528 1.00 91.12 154 PRO A N 1
ATOM 1206 C CA . PRO A 1 154 ? -32.848 -2.521 8.101 1.00 91.12 154 PRO A CA 1
ATOM 1207 C C . PRO A 1 154 ? -33.091 -3.945 7.584 1.00 91.12 154 PRO A C 1
ATOM 1209 O O . PRO A 1 154 ? -33.441 -4.127 6.422 1.00 91.12 154 PRO A O 1
ATOM 1212 N N . ALA A 1 155 ? -32.943 -4.950 8.453 1.00 92.81 155 ALA A N 1
ATOM 1213 C CA . ALA A 1 155 ? -33.237 -6.349 8.151 1.00 92.81 155 ALA A CA 1
ATOM 1214 C C . ALA A 1 155 ? -34.712 -6.746 8.332 1.00 92.81 155 ALA A C 1
ATOM 1216 O O . ALA A 1 155 ? -35.088 -7.861 7.973 1.00 92.81 155 ALA A O 1
ATOM 1217 N N . ALA A 1 156 ? -35.557 -5.884 8.906 1.00 91.62 156 ALA A N 1
ATOM 1218 C CA . ALA A 1 156 ? -36.975 -6.184 9.053 1.00 91.62 156 ALA A CA 1
ATOM 1219 C C . ALA A 1 156 ? -37.664 -6.101 7.690 1.00 91.62 156 ALA A C 1
ATOM 1221 O O . ALA A 1 156 ? -37.714 -5.042 7.060 1.00 91.62 156 ALA A O 1
ATOM 1222 N N . HIS A 1 157 ? -38.252 -7.213 7.251 1.00 88.00 157 HIS A N 1
ATOM 1223 C CA . HIS A 1 157 ? -39.052 -7.219 6.034 1.00 88.00 157 HIS A CA 1
ATOM 1224 C C . HIS A 1 157 ? -40.222 -6.216 6.152 1.00 88.00 157 HIS A C 1
ATOM 1226 O O . HIS A 1 157 ? -40.831 -6.121 7.221 1.00 88.00 157 HIS A O 1
ATOM 1232 N N . PRO A 1 158 ? -40.629 -5.502 5.079 1.00 86.19 158 PRO A N 1
ATOM 1233 C CA . PRO A 1 158 ? -41.697 -4.502 5.150 1.00 86.19 158 PRO A CA 1
ATOM 1234 C C . PRO A 1 158 ? -43.043 -4.999 5.702 1.00 86.19 158 PRO A C 1
ATOM 1236 O O . PRO A 1 158 ? -43.809 -4.209 6.255 1.00 86.19 158 PRO A O 1
ATOM 1239 N N . LYS A 1 159 ? -43.320 -6.302 5.594 1.00 85.06 159 LYS A N 1
ATOM 1240 C CA . LYS A 1 159 ? -44.519 -6.960 6.144 1.00 85.06 159 LYS A CA 1
ATOM 1241 C C . LYS A 1 159 ? -44.327 -7.589 7.527 1.00 85.06 159 LYS A C 1
ATOM 1243 O O . LYS A 1 159 ? -45.281 -8.135 8.055 1.00 85.06 159 LYS A O 1
ATOM 1248 N N . ASP A 1 160 ? -43.129 -7.545 8.104 1.00 86.06 160 ASP A N 1
ATOM 1249 C CA . ASP A 1 160 ? -42.863 -8.079 9.440 1.00 86.06 160 ASP A CA 1
ATOM 1250 C C . ASP A 1 160 ? -43.302 -7.069 10.522 1.00 86.06 160 ASP A C 1
ATOM 1252 O O . ASP A 1 160 ? -42.651 -6.031 10.662 1.00 86.06 160 ASP A O 1
ATOM 1256 N N . PRO A 1 161 ? -44.386 -7.314 11.283 1.00 83.81 161 PRO A N 1
ATOM 1257 C CA . PRO A 1 161 ? -44.859 -6.371 12.296 1.00 83.81 161 PRO A CA 1
ATOM 1258 C C . PRO A 1 161 ? -44.073 -6.464 13.612 1.00 83.81 161 PRO A C 1
ATOM 1260 O O . PRO A 1 161 ? -44.376 -5.726 14.548 1.00 83.81 161 PRO A O 1
ATOM 1263 N N . SER A 1 162 ? -43.126 -7.401 13.731 1.00 86.50 162 SER A N 1
ATOM 1264 C CA . SER A 1 162 ? -42.440 -7.640 14.996 1.00 86.50 162 SER A CA 1
ATOM 1265 C C . SER A 1 162 ? -41.505 -6.475 15.361 1.00 86.50 162 SER A C 1
ATOM 1267 O O . SER A 1 162 ? -40.845 -5.903 14.490 1.00 86.50 162 SER A O 1
ATOM 1269 N N . PRO A 1 163 ? -41.474 -6.059 16.641 1.00 86.25 163 PRO A N 1
ATOM 1270 C CA . PRO A 1 163 ? -40.577 -5.001 17.085 1.00 86.25 163 PRO A CA 1
ATOM 1271 C C . PRO A 1 163 ? -39.119 -5.480 17.085 1.00 86.25 163 PRO A C 1
ATOM 1273 O O . PRO A 1 163 ? -38.830 -6.675 17.137 1.00 86.25 163 PRO A O 1
ATOM 1276 N N . CYS A 1 164 ? -38.179 -4.536 17.056 1.00 88.81 164 CYS A N 1
ATOM 1277 C CA . CYS A 1 164 ? -36.765 -4.840 17.265 1.00 88.81 164 CYS A CA 1
ATOM 1278 C C . CYS A 1 164 ? -36.515 -5.315 18.703 1.00 88.81 164 CYS A C 1
ATOM 1280 O O . CYS A 1 164 ? -36.999 -4.693 19.644 1.00 88.81 164 CYS A O 1
ATOM 1282 N N . ASP A 1 165 ? -35.666 -6.329 18.871 1.00 85.81 165 ASP A N 1
ATOM 1283 C CA . ASP A 1 165 ? -35.176 -6.787 20.181 1.00 85.81 165 ASP A CA 1
ATOM 1284 C C . ASP A 1 165 ? -33.827 -6.133 20.543 1.00 85.81 165 ASP A C 1
ATOM 1286 O O . ASP A 1 165 ? -32.828 -6.793 20.818 1.00 85.81 165 ASP A O 1
ATOM 1290 N N . GLY A 1 166 ? -33.761 -4.802 20.431 1.00 85.81 166 GLY A N 1
ATOM 1291 C CA . GLY A 1 166 ? -32.560 -4.017 20.737 1.00 85.81 166 GLY A CA 1
ATOM 1292 C C . GLY A 1 166 ? -31.791 -3.480 19.518 1.00 85.81 166 GLY A C 1
ATOM 1293 O O . GLY A 1 166 ? -32.344 -3.404 18.414 1.00 85.81 166 GLY A O 1
ATOM 1294 N N . PRO A 1 167 ? -30.535 -3.026 19.719 1.00 88.94 167 PRO A N 1
ATOM 1295 C CA . PRO A 1 167 ? -29.742 -2.348 18.695 1.00 88.94 167 PRO A CA 1
ATOM 1296 C C . PRO A 1 167 ? -29.264 -3.304 17.594 1.00 88.94 167 PRO A C 1
ATOM 1298 O O . PRO A 1 167 ? -29.370 -4.526 17.707 1.00 88.94 167 PRO A O 1
ATOM 1301 N N . LEU A 1 168 ? -28.686 -2.742 16.529 1.00 91.69 168 LEU A N 1
ATOM 1302 C CA . LEU A 1 168 ? -27.994 -3.529 15.508 1.00 91.69 168 LEU A CA 1
ATOM 1303 C C . LEU A 1 168 ? -26.804 -4.258 16.146 1.00 91.69 168 LEU A C 1
ATOM 1305 O O . LEU A 1 168 ? -25.971 -3.641 16.811 1.00 91.69 168 LEU A O 1
ATOM 1309 N N . ALA A 1 169 ? -26.751 -5.572 15.956 1.00 95.00 169 ALA A N 1
ATOM 1310 C CA . ALA A 1 169 ? -25.800 -6.473 16.598 1.00 95.00 169 ALA A CA 1
ATOM 1311 C C . ALA A 1 169 ? -25.072 -7.378 15.595 1.00 95.00 169 ALA A C 1
ATOM 1313 O O . ALA A 1 169 ? -23.985 -7.877 15.891 1.00 95.00 169 ALA A O 1
ATOM 1314 N N . VAL A 1 170 ? -25.648 -7.599 14.411 1.00 97.12 170 VAL A N 1
ATOM 1315 C CA . VAL A 1 170 ? -25.077 -8.481 13.390 1.00 97.12 170 VAL A CA 1
ATOM 1316 C C . VAL A 1 170 ? -25.159 -7.872 11.996 1.00 97.12 170 VAL A C 1
ATOM 1318 O O . VAL A 1 170 ? -26.025 -7.047 11.734 1.00 97.12 170 VAL A O 1
ATOM 1321 N N . ALA A 1 171 ? -24.292 -8.319 11.093 1.00 97.81 171 ALA A N 1
ATOM 1322 C CA . ALA A 1 171 ? -24.454 -8.173 9.653 1.00 97.81 171 ALA A CA 1
ATOM 1323 C C . ALA A 1 171 ? -24.870 -9.526 9.064 1.00 97.81 171 ALA A C 1
ATOM 1325 O O . ALA A 1 171 ? -24.224 -10.542 9.340 1.00 97.81 171 ALA A O 1
ATOM 1326 N N . VAL A 1 172 ? -25.941 -9.545 8.271 1.00 97.50 172 VAL A N 1
ATOM 1327 C CA . VAL A 1 172 ? -26.408 -10.736 7.548 1.00 97.50 172 VAL A CA 1
ATOM 1328 C C . VAL A 1 172 ? -26.150 -10.526 6.065 1.00 97.50 172 VAL A C 1
ATOM 1330 O O . VAL A 1 172 ? -26.602 -9.526 5.507 1.00 97.50 172 VAL A O 1
ATOM 1333 N N . LEU A 1 173 ? -25.414 -11.451 5.451 1.00 97.81 173 LEU A N 1
ATOM 1334 C CA . LEU A 1 173 ? -25.051 -11.423 4.036 1.00 97.81 173 LEU A CA 1
ATOM 1335 C C . LEU A 1 173 ? -25.709 -12.586 3.290 1.00 97.81 173 LEU A C 1
ATOM 1337 O O . LEU A 1 173 ? -25.823 -13.685 3.835 1.00 97.81 173 LEU A O 1
ATOM 1341 N N . ASP A 1 174 ? -26.070 -12.369 2.033 1.00 96.25 174 ASP A N 1
ATOM 1342 C CA . ASP A 1 174 ? -26.463 -13.417 1.098 1.00 96.25 174 ASP A CA 1
ATOM 1343 C C . ASP A 1 174 ? -25.247 -14.140 0.472 1.00 96.25 174 ASP A C 1
ATOM 1345 O O . ASP A 1 174 ? -24.073 -13.902 0.812 1.00 96.25 174 ASP A O 1
ATOM 1349 N N . SER A 1 175 ? -25.538 -15.061 -0.450 1.00 95.31 175 SER A N 1
ATOM 1350 C CA . SER A 1 175 ? -24.542 -15.850 -1.181 1.00 95.31 175 SER A CA 1
ATOM 1351 C C . SER A 1 175 ? -23.652 -15.008 -2.104 1.00 95.31 175 SER A C 1
ATOM 1353 O O . SER A 1 175 ? -22.496 -15.369 -2.320 1.00 95.31 175 SER A O 1
ATOM 1355 N N . SER A 1 176 ? -24.135 -13.857 -2.586 1.00 94.94 176 SER A N 1
ATOM 1356 C CA . SER A 1 176 ? -23.352 -12.901 -3.381 1.00 94.94 176 SER A CA 1
ATOM 1357 C C . SER A 1 176 ? -22.472 -11.991 -2.514 1.00 94.94 176 SER A C 1
ATOM 1359 O O . SER A 1 176 ? -21.555 -11.345 -3.017 1.00 94.94 176 SER A O 1
ATOM 1361 N N . GLY A 1 177 ? -22.714 -11.973 -1.199 1.00 89.88 177 GLY A N 1
ATOM 1362 C CA . GLY A 1 177 ? -22.025 -11.116 -0.239 1.00 89.88 177 GLY A CA 1
ATOM 1363 C C . GLY A 1 177 ? -22.701 -9.762 -0.021 1.00 89.88 177 GLY A C 1
ATOM 1364 O O . GLY A 1 177 ? -22.191 -8.968 0.769 1.00 89.88 177 GLY A O 1
ATOM 1365 N N . ALA A 1 178 ? -23.844 -9.501 -0.661 1.00 93.88 178 ALA A N 1
ATOM 1366 C CA . ALA A 1 178 ? -24.669 -8.345 -0.339 1.00 93.88 178 ALA A CA 1
ATOM 1367 C C . ALA A 1 178 ? -25.367 -8.571 1.006 1.00 93.88 178 ALA A C 1
ATOM 1369 O O . ALA A 1 178 ? -25.749 -9.691 1.342 1.00 93.88 178 ALA A O 1
ATOM 1370 N N . GLY A 1 179 ? -25.536 -7.524 1.810 1.00 93.31 179 GLY A N 1
ATOM 1371 C CA . GLY A 1 179 ? -26.142 -7.698 3.121 1.00 93.31 179 GLY A CA 1
ATOM 1372 C C . GLY A 1 179 ? -26.478 -6.414 3.847 1.00 93.31 179 GLY A C 1
ATOM 1373 O O . GLY A 1 179 ? -26.311 -5.314 3.322 1.00 93.31 179 GLY A O 1
ATOM 1374 N N . THR A 1 180 ? -26.992 -6.575 5.061 1.00 95.75 180 THR A N 1
ATOM 1375 C CA . THR A 1 180 ? -27.471 -5.469 5.889 1.00 95.75 180 THR A CA 1
ATOM 1376 C C . THR A 1 180 ? -27.209 -5.725 7.368 1.00 95.75 180 THR A C 1
A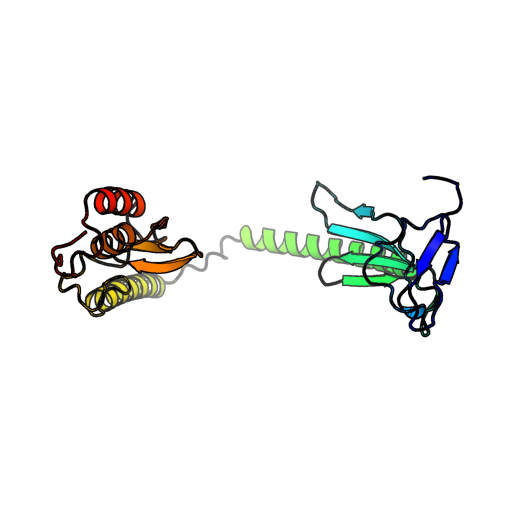TOM 1378 O O . THR A 1 180 ? -27.075 -6.872 7.808 1.00 95.75 180 THR A O 1
ATOM 1381 N N . GLU A 1 181 ? -27.133 -4.649 8.143 1.00 95.31 181 GLU A N 1
ATOM 1382 C CA . GLU A 1 181 ? -27.022 -4.720 9.596 1.00 95.31 181 GLU A CA 1
ATOM 1383 C C . GLU A 1 181 ? -28.398 -4.958 10.236 1.00 95.31 181 GLU A C 1
ATOM 1385 O O . GLU A 1 181 ? -29.421 -4.420 9.805 1.00 95.31 181 GLU A O 1
ATOM 1390 N N . ALA A 1 182 ? -28.431 -5.764 11.292 1.00 94.50 182 ALA A N 1
ATOM 1391 C CA . ALA A 1 182 ? -29.654 -6.234 11.921 1.00 94.50 182 ALA A CA 1
ATOM 1392 C C . ALA A 1 182 ? -29.531 -6.303 13.445 1.00 94.50 182 ALA A C 1
ATOM 1394 O O . ALA A 1 182 ? -28.454 -6.574 13.981 1.00 94.50 182 ALA A O 1
ATOM 1395 N N . CYS A 1 183 ? -30.649 -6.127 14.155 1.00 95.00 183 CYS A N 1
ATOM 1396 C CA . CYS A 1 183 ? -30.755 -6.610 15.535 1.00 95.00 183 CYS A CA 1
ATOM 1397 C C . CYS A 1 183 ? -30.805 -8.146 15.554 1.00 95.00 183 CYS A C 1
ATOM 1399 O O . CYS A 1 183 ? -31.053 -8.767 14.518 1.00 95.00 183 CYS A O 1
ATOM 1401 N N . GLU A 1 184 ? -30.586 -8.779 16.711 1.00 95.62 184 GLU A N 1
ATOM 1402 C CA . GLU A 1 184 ? -30.507 -10.248 16.778 1.00 95.62 184 GLU A CA 1
ATOM 1403 C C . GLU A 1 184 ? -31.794 -10.934 16.279 1.00 95.62 184 GLU A C 1
ATOM 1405 O O . GLU A 1 184 ? -31.728 -11.914 15.536 1.00 95.62 184 GLU A O 1
ATOM 1410 N N . TRP A 1 185 ? -32.965 -10.374 16.596 1.00 94.69 185 TRP A N 1
ATOM 1411 C CA . TRP A 1 185 ? -34.257 -10.915 16.166 1.00 94.69 185 TRP A CA 1
ATOM 1412 C C . TRP A 1 185 ? -34.476 -10.855 14.646 1.00 94.69 185 TRP A C 1
ATOM 1414 O O . TRP A 1 185 ? -34.703 -11.883 14.003 1.00 94.69 185 TRP A O 1
ATOM 1424 N N . HIS A 1 186 ? -34.382 -9.664 14.047 1.00 95.12 186 HIS A N 1
ATOM 1425 C CA . HIS A 1 186 ? -34.581 -9.507 12.603 1.00 95.12 186 HIS A CA 1
ATOM 1426 C C . HIS A 1 186 ? -33.439 -10.130 11.795 1.00 95.12 186 HIS A C 1
ATOM 1428 O O . HIS A 1 186 ? -33.677 -10.640 10.705 1.00 95.12 186 HIS A O 1
ATOM 1434 N N . GLY A 1 187 ? -32.222 -10.165 12.346 1.00 96.00 187 GLY A N 1
ATOM 1435 C CA . GLY A 1 187 ? -31.096 -10.880 11.753 1.00 96.00 187 GLY A CA 1
ATOM 1436 C C . GLY A 1 187 ? -31.362 -12.380 11.661 1.00 96.00 187 GLY A C 1
ATOM 1437 O O . GLY A 1 187 ? -31.109 -12.974 10.618 1.00 96.00 187 GLY A O 1
ATOM 1438 N N . ALA A 1 188 ? -31.942 -12.985 12.703 1.00 97.00 188 ALA A N 1
ATOM 1439 C CA . ALA A 1 188 ? -32.293 -14.405 12.691 1.00 97.00 188 ALA A CA 1
ATOM 1440 C C . ALA A 1 188 ? -33.398 -14.715 11.671 1.00 97.00 188 ALA A C 1
ATOM 1442 O O . ALA A 1 188 ? -33.287 -15.685 10.925 1.00 97.00 188 ALA A O 1
ATOM 1443 N N . ARG A 1 189 ? -34.423 -13.860 11.576 1.00 95.12 189 ARG A N 1
ATOM 1444 C CA . ARG A 1 189 ? -35.506 -14.005 10.587 1.00 95.12 189 ARG A CA 1
ATOM 1445 C C . ARG A 1 189 ? -35.026 -13.852 9.147 1.00 95.12 189 ARG A C 1
ATOM 1447 O O . ARG A 1 189 ? -35.423 -14.635 8.283 1.00 95.12 189 ARG A O 1
ATOM 1454 N N . LEU A 1 190 ? -34.181 -12.851 8.894 1.00 95.31 190 LEU A N 1
ATOM 1455 C CA . LEU A 1 190 ? -33.574 -12.640 7.585 1.00 95.31 190 LEU A CA 1
ATOM 1456 C C . LEU A 1 190 ? -32.696 -13.836 7.215 1.00 95.31 190 LEU A C 1
ATOM 1458 O O . LEU A 1 190 ? -32.879 -14.406 6.146 1.00 95.31 190 LEU A O 1
ATOM 1462 N N . LEU A 1 191 ? -31.813 -14.268 8.121 1.00 97.00 191 LEU A N 1
ATOM 1463 C CA . LEU A 1 191 ? -30.936 -15.417 7.903 1.00 97.00 191 LEU A CA 1
ATOM 1464 C C . LEU A 1 191 ? -31.726 -16.704 7.627 1.00 97.00 191 LEU A C 1
ATOM 1466 O O . LEU A 1 191 ? -31.377 -17.433 6.707 1.00 97.00 191 LEU A O 1
ATOM 1470 N N . ALA A 1 192 ? -32.812 -16.953 8.363 1.00 95.81 192 ALA A N 1
ATOM 1471 C CA . ALA A 1 192 ? -33.691 -18.101 8.132 1.00 95.81 192 ALA A CA 1
ATOM 1472 C C . ALA A 1 192 ? -34.363 -18.080 6.747 1.00 95.81 192 ALA A C 1
ATOM 1474 O O . ALA A 1 192 ? -34.795 -19.118 6.260 1.00 95.81 192 ALA A O 1
ATOM 1475 N N . SER A 1 193 ? -34.460 -16.908 6.113 1.00 93.69 193 SER A N 1
ATOM 1476 C CA . SER A 1 193 ? -35.102 -16.722 4.806 1.00 93.69 193 SER A CA 1
ATOM 1477 C C . SER A 1 193 ? -34.107 -16.663 3.639 1.00 93.69 193 SER A C 1
ATOM 1479 O O . SER A 1 193 ? -34.533 -16.538 2.493 1.00 93.69 193 SER A O 1
ATOM 1481 N N . LEU A 1 194 ? -32.797 -16.733 3.904 1.00 94.00 194 LEU A N 1
ATOM 1482 C CA . LEU A 1 194 ? -31.749 -16.691 2.885 1.00 94.00 194 LEU A CA 1
ATOM 1483 C C . LEU A 1 194 ? -31.182 -18.083 2.618 1.00 94.00 194 LEU A C 1
ATOM 1485 O O . LEU A 1 194 ? -30.773 -18.798 3.532 1.00 94.00 194 LEU A O 1
ATOM 1489 N N . GLU A 1 195 ? -31.056 -18.429 1.343 1.00 92.06 195 GLU A N 1
ATOM 1490 C CA . GLU A 1 195 ? -30.268 -19.584 0.937 1.00 92.06 195 GLU A CA 1
ATOM 1491 C C . GLU A 1 195 ? -28.773 -19.245 1.028 1.00 92.06 195 GLU A C 1
ATOM 1493 O O . GLU A 1 195 ? -28.319 -18.231 0.497 1.00 92.06 195 GLU A O 1
ATOM 1498 N N . GLN A 1 196 ? -28.011 -20.084 1.739 1.00 94.19 196 GLN A N 1
ATOM 1499 C CA . GLN A 1 196 ? -26.574 -19.883 1.994 1.00 94.19 196 GLN A CA 1
ATOM 1500 C C . GLN A 1 196 ? -26.239 -18.532 2.657 1.00 94.19 196 GLN A C 1
ATOM 1502 O O . GLN A 1 196 ? -25.152 -17.979 2.466 1.00 94.19 196 GLN A O 1
ATOM 1507 N N . GLY A 1 197 ? -27.164 -18.006 3.465 1.00 95.88 197 GLY A N 1
ATOM 1508 C CA . GLY A 1 197 ? -26.933 -16.793 4.238 1.00 95.88 197 GLY A CA 1
ATOM 1509 C C . GLY A 1 197 ? -25.797 -16.957 5.252 1.00 95.88 197 GLY A C 1
ATOM 1510 O O . GLY A 1 197 ? -25.590 -18.023 5.838 1.00 95.88 197 GLY A O 1
ATOM 1511 N N . ARG A 1 198 ? -25.055 -15.875 5.481 1.00 97.81 198 ARG A N 1
ATOM 1512 C CA . ARG A 1 198 ? -23.971 -15.793 6.469 1.00 97.81 198 ARG A CA 1
ATOM 1513 C C . ARG A 1 198 ? -24.276 -14.699 7.478 1.00 97.81 198 ARG A C 1
ATOM 1515 O O . ARG A 1 198 ? -24.915 -13.707 7.146 1.00 97.81 198 ARG A O 1
ATOM 1522 N N . VAL A 1 199 ? -23.791 -14.863 8.705 1.00 98.06 199 VAL A N 1
ATOM 1523 C CA . VAL A 1 199 ? -23.976 -13.886 9.782 1.00 98.06 199 VAL A CA 1
ATOM 1524 C C . VAL A 1 199 ? -22.661 -13.588 10.490 1.00 98.06 199 VAL A C 1
ATOM 1526 O O . VAL A 1 199 ? -21.897 -14.496 10.815 1.00 98.06 199 VAL A O 1
ATOM 1529 N N . TYR A 1 200 ? -22.423 -12.306 10.759 1.00 97.81 200 TYR A N 1
ATOM 1530 C CA . TYR A 1 200 ? -21.236 -11.792 11.440 1.00 97.81 200 TYR A CA 1
ATOM 1531 C C . TYR A 1 200 ? -21.648 -10.860 12.577 1.00 97.81 200 TYR A C 1
ATOM 1533 O O . TYR A 1 200 ? -22.627 -10.134 12.455 1.00 97.81 200 TYR A O 1
ATOM 1541 N N . GLY A 1 201 ? -20.920 -10.873 13.695 1.00 96.94 201 GLY A N 1
ATOM 1542 C CA . GLY A 1 201 ? -21.164 -9.938 14.797 1.00 96.94 201 GLY A CA 1
ATOM 1543 C C . GLY A 1 201 ? -20.569 -8.571 14.474 1.00 96.94 201 GLY A C 1
ATOM 1544 O O . GLY A 1 201 ? -19.462 -8.508 13.942 1.00 96.94 201 GLY A O 1
ATOM 1545 N N . LEU A 1 202 ? -21.278 -7.489 14.799 1.00 94.00 202 LEU A N 1
ATOM 1546 C CA . LEU A 1 202 ? -20.719 -6.142 14.677 1.00 94.00 202 LEU A CA 1
ATOM 1547 C C . LEU A 1 202 ? -19.642 -5.897 15.752 1.00 94.00 202 LEU A C 1
ATOM 1549 O O . LEU A 1 202 ? -19.718 -6.502 16.824 1.00 94.00 202 LEU A O 1
ATOM 1553 N N . PRO A 1 203 ? -18.671 -4.990 15.518 1.00 89.00 203 PRO A N 1
ATOM 1554 C CA . PRO A 1 203 ? -17.559 -4.755 16.448 1.00 89.00 203 PRO A CA 1
ATOM 1555 C C . PRO A 1 203 ? -17.986 -4.372 17.873 1.00 89.00 203 PRO A C 1
ATOM 1557 O O . PRO A 1 203 ? -17.329 -4.756 18.836 1.00 89.00 203 PRO A O 1
ATOM 1560 N N . ASP A 1 204 ? -19.103 -3.650 18.005 1.00 84.19 204 ASP A N 1
ATOM 1561 C CA . ASP A 1 204 ? -19.639 -3.181 19.291 1.00 84.19 204 ASP A CA 1
ATOM 1562 C C . ASP A 1 204 ? -20.681 -4.142 19.902 1.00 84.19 204 ASP A C 1
ATOM 1564 O O . ASP A 1 204 ? -21.269 -3.840 20.943 1.00 84.19 204 ASP A O 1
ATOM 1568 N N . ALA A 1 205 ? -20.980 -5.267 19.245 1.00 89.25 205 ALA A N 1
ATOM 1569 C CA . ALA A 1 205 ? -22.019 -6.184 19.695 1.00 89.25 205 ALA A CA 1
ATOM 1570 C C . ALA A 1 205 ? -21.547 -7.044 20.875 1.00 89.25 205 ALA A C 1
ATOM 1572 O O . ALA A 1 205 ? -20.366 -7.366 21.016 1.00 89.25 205 ALA A O 1
ATOM 1573 N N . SER A 1 206 ? -22.490 -7.482 21.714 1.00 91.25 206 SER A N 1
ATOM 1574 C CA . SER A 1 206 ? -22.173 -8.417 22.794 1.00 91.25 206 SER A CA 1
ATOM 1575 C C . SER A 1 206 ? -21.549 -9.704 22.233 1.00 91.25 206 SER A C 1
ATOM 1577 O O . SER A 1 206 ? -22.094 -10.266 21.273 1.00 91.25 206 SER A O 1
ATOM 1579 N N . PRO A 1 207 ? -20.466 -10.229 22.843 1.00 93.00 207 PRO A N 1
ATOM 1580 C CA . PRO A 1 207 ? -19.814 -11.448 22.378 1.00 93.00 207 PRO A CA 1
ATOM 1581 C C . PRO A 1 207 ? -20.808 -12.586 22.110 1.00 93.00 207 PRO A C 1
ATOM 1583 O O . PRO A 1 207 ? -21.752 -12.823 22.872 1.00 93.00 207 PRO A O 1
ATOM 1586 N N . GLY A 1 208 ? -20.617 -13.276 20.986 1.00 94.94 208 GLY A N 1
ATOM 1587 C CA . GLY A 1 208 ? -21.479 -14.382 20.567 1.00 94.94 208 GLY A CA 1
ATOM 1588 C C . GLY A 1 208 ? -22.811 -13.984 19.918 1.00 94.94 208 GLY A C 1
ATOM 1589 O O . GLY A 1 208 ? -23.613 -14.881 19.667 1.00 94.94 208 GLY A O 1
ATOM 1590 N N . ALA A 1 209 ? -23.050 -12.702 19.604 1.00 96.81 209 ALA A N 1
ATOM 1591 C CA . ALA A 1 209 ? -24.265 -12.254 18.905 1.00 96.81 209 ALA A CA 1
ATOM 1592 C C . ALA A 1 209 ? -24.542 -13.056 17.621 1.00 96.81 209 ALA A C 1
ATOM 1594 O O . ALA A 1 209 ? -25.621 -13.620 17.468 1.00 96.81 209 ALA A O 1
ATOM 1595 N N . ALA A 1 210 ? -23.539 -13.228 16.752 1.00 97.50 210 ALA A N 1
ATOM 1596 C CA . ALA A 1 210 ? -23.686 -14.026 15.530 1.00 97.50 210 ALA A CA 1
ATOM 1597 C C . ALA A 1 210 ? -24.086 -15.487 15.803 1.00 97.50 210 ALA A C 1
ATOM 1599 O O . ALA A 1 210 ? -24.906 -16.047 15.083 1.00 97.50 210 ALA A O 1
ATOM 1600 N N . ILE A 1 211 ? -23.551 -16.097 16.867 1.00 97.94 211 ILE A N 1
ATOM 1601 C CA . ILE A 1 211 ? -23.866 -17.482 17.243 1.00 97.94 211 ILE A CA 1
ATOM 1602 C C . ILE A 1 211 ? -25.311 -17.589 17.737 1.00 97.94 211 ILE A C 1
ATOM 1604 O O . ILE A 1 211 ? -26.004 -18.538 17.375 1.00 97.94 211 ILE A O 1
ATOM 1608 N N . ARG A 1 212 ? -25.775 -16.635 18.557 1.00 97.88 212 ARG A N 1
ATOM 1609 C CA . ARG A 1 212 ? -27.175 -16.587 19.010 1.00 97.88 212 ARG A CA 1
ATOM 1610 C C . ARG A 1 212 ? -28.119 -16.434 17.825 1.00 97.88 212 ARG A C 1
ATOM 1612 O O . ARG A 1 212 ? -29.051 -17.219 17.702 1.00 97.88 212 ARG A O 1
ATOM 1619 N N . VAL A 1 213 ? -27.814 -15.509 16.915 1.00 98.00 213 VAL A N 1
ATOM 1620 C CA . VAL A 1 213 ? -28.587 -15.301 15.685 1.00 98.00 213 VAL A CA 1
ATOM 1621 C C . VAL A 1 213 ? -28.629 -16.559 14.823 1.00 98.00 213 VAL A C 1
ATOM 1623 O O . VAL A 1 213 ? -29.711 -16.979 14.429 1.00 98.00 213 VAL A O 1
ATOM 1626 N N . PHE A 1 214 ? -27.484 -17.198 14.580 1.00 97.81 214 PHE A N 1
ATOM 1627 C CA . PHE A 1 214 ? -27.409 -18.426 13.788 1.00 97.81 214 PHE A CA 1
ATOM 1628 C C . PHE A 1 214 ? -28.251 -19.558 14.392 1.00 97.81 214 PHE A C 1
ATOM 1630 O O . PHE A 1 214 ? -29.025 -20.208 13.692 1.00 97.81 214 PHE A O 1
ATOM 1637 N N . LYS A 1 215 ? -28.149 -19.771 15.711 1.00 97.69 215 LYS A N 1
ATOM 1638 C CA . LYS A 1 215 ? -28.937 -20.791 16.418 1.00 97.69 215 LYS A CA 1
ATOM 1639 C C . LYS A 1 215 ? -30.435 -20.497 16.372 1.00 97.69 215 LYS A C 1
ATOM 1641 O O . LYS A 1 215 ? -31.214 -21.414 16.136 1.00 97.69 215 LYS A O 1
ATOM 1646 N N . SER A 1 216 ? -30.825 -19.240 16.577 1.00 97.38 216 SER A N 1
ATOM 1647 C CA . SER A 1 216 ? -32.223 -18.812 16.490 1.00 97.38 216 SER A CA 1
ATOM 1648 C C . SER A 1 216 ? -32.778 -18.962 15.074 1.00 97.38 216 SER A C 1
ATOM 1650 O O . SER A 1 216 ? -33.896 -19.431 14.912 1.00 97.38 216 SER A O 1
ATOM 1652 N N . ALA A 1 217 ? -31.999 -18.633 14.041 1.00 96.75 217 ALA A N 1
ATOM 1653 C CA . ALA A 1 217 ? -32.424 -18.789 12.651 1.00 96.75 217 ALA A CA 1
ATOM 1654 C C . ALA A 1 217 ? -32.756 -20.251 12.310 1.00 96.75 217 ALA A C 1
ATOM 1656 O O . ALA A 1 217 ? -33.754 -20.513 11.647 1.00 96.75 217 ALA A O 1
ATOM 1657 N N . GLY A 1 218 ? -31.979 -21.209 12.831 1.00 94.69 218 GLY A N 1
ATOM 1658 C CA . GLY A 1 218 ? -32.201 -22.643 12.612 1.00 94.69 218 GLY A CA 1
ATOM 1659 C C . GLY A 1 218 ? -33.513 -23.197 13.183 1.00 94.69 218 GLY A C 1
ATOM 1660 O O . GLY A 1 218 ? -33.887 -24.320 12.853 1.00 94.69 218 GLY A O 1
ATOM 1661 N N . THR A 1 219 ? -34.219 -22.439 14.026 1.00 94.50 219 THR A N 1
ATOM 1662 C CA . THR A 1 219 ? -35.531 -22.824 14.575 1.00 94.50 219 THR A CA 1
ATOM 1663 C C . THR A 1 219 ? -36.682 -21.973 14.034 1.00 94.50 219 THR A C 1
ATOM 1665 O O . THR A 1 219 ? -37.844 -22.240 14.348 1.00 94.50 219 THR A O 1
ATOM 1668 N N . MET A 1 220 ? -36.390 -20.959 13.215 1.00 92.88 220 MET A N 1
ATOM 1669 C CA . MET A 1 220 ? -37.388 -20.052 12.657 1.00 92.88 220 MET A CA 1
ATOM 1670 C C . MET A 1 220 ? -37.972 -20.582 11.346 1.00 92.88 220 MET A C 1
ATOM 1672 O O . MET A 1 220 ? -37.319 -21.277 10.574 1.00 92.88 220 MET A O 1
ATOM 1676 N N . GLN A 1 221 ? -39.229 -20.225 11.084 1.00 85.88 221 GLN A N 1
ATOM 1677 C CA . GLN A 1 221 ? -39.848 -20.452 9.782 1.00 85.88 221 GLN A CA 1
ATOM 1678 C C . GLN A 1 221 ? -39.337 -19.396 8.785 1.00 85.88 221 GLN A C 1
ATOM 1680 O O . GLN A 1 221 ? -39.467 -18.200 9.077 1.00 85.88 221 GLN A O 1
ATOM 1685 N N . PRO A 1 222 ? -38.805 -19.803 7.617 1.00 87.06 222 PRO A N 1
ATOM 1686 C CA . PRO A 1 222 ? -38.518 -18.880 6.524 1.00 87.06 222 PRO A CA 1
ATOM 1687 C C . PRO A 1 222 ? -39.786 -18.123 6.116 1.00 87.06 222 PRO A C 1
ATOM 1689 O O . PRO A 1 222 ? -40.871 -18.706 6.090 1.00 87.06 222 PRO A O 1
ATOM 1692 N N . PHE A 1 223 ? -39.660 -16.834 5.788 1.00 81.12 223 PHE A N 1
ATOM 1693 C CA . PHE A 1 223 ? -40.769 -16.009 5.286 1.00 81.12 223 PHE A CA 1
ATOM 1694 C C . PHE A 1 223 ? -42.033 -16.023 6.168 1.00 81.12 223 PHE A C 1
ATOM 1696 O O . PHE A 1 223 ? -43.150 -16.063 5.657 1.00 81.12 223 PHE A O 1
ATOM 1703 N N . ALA A 1 224 ? -41.884 -15.938 7.495 1.00 76.12 224 ALA A N 1
ATOM 1704 C CA . ALA A 1 224 ? -42.993 -16.029 8.461 1.00 76.12 224 ALA A CA 1
ATOM 1705 C C . ALA A 1 224 ? -44.130 -14.985 8.291 1.00 76.12 224 ALA A C 1
ATOM 1707 O O . ALA A 1 224 ? -45.146 -15.063 8.977 1.00 76.12 224 ALA A O 1
ATOM 1708 N N . TRP A 1 225 ? -43.961 -13.997 7.408 1.00 75.50 225 TRP A N 1
ATOM 1709 C CA . TRP A 1 225 ? -44.943 -12.968 7.034 1.00 75.50 225 TRP A CA 1
ATOM 1710 C C . TRP A 1 225 ? -45.701 -13.271 5.728 1.00 75.50 225 TRP A C 1
ATOM 1712 O O . TRP A 1 225 ? -46.473 -12.432 5.259 1.00 75.50 225 TRP A O 1
ATOM 1722 N N . VAL A 1 226 ? -45.448 -14.414 5.091 1.00 76.12 226 VAL A N 1
ATOM 1723 C CA . VAL A 1 226 ? -46.216 -14.910 3.945 1.00 76.12 226 VAL A CA 1
ATOM 1724 C C . VAL A 1 226 ? -47.214 -15.929 4.491 1.00 76.12 226 VAL A C 1
ATOM 1726 O O . VAL A 1 226 ? -46.817 -16.878 5.164 1.00 76.12 226 VAL A O 1
ATOM 1729 N N . GLU A 1 227 ? -48.513 -15.727 4.250 1.00 63.59 227 GLU A N 1
ATOM 1730 C CA . GLU A 1 227 ? -49.503 -16.769 4.540 1.00 63.59 227 GLU A CA 1
ATOM 1731 C C . GLU A 1 227 ? -49.099 -18.038 3.785 1.00 63.59 227 GLU A C 1
ATOM 1733 O O . GLU A 1 227 ? -48.781 -17.971 2.594 1.00 63.59 227 GLU A O 1
ATOM 1738 N N . ARG A 1 228 ? -49.084 -19.197 4.458 1.00 54.44 228 ARG A N 1
ATOM 1739 C CA . ARG A 1 228 ? -48.928 -20.471 3.749 1.00 54.44 228 ARG A CA 1
ATOM 1740 C C . ARG A 1 228 ? -50.154 -20.646 2.860 1.00 54.44 228 ARG A C 1
ATOM 1742 O O . ARG A 1 228 ? -51.191 -21.100 3.330 1.00 54.44 228 ARG A O 1
ATOM 1749 N N . GLY A 1 229 ? -50.027 -20.284 1.590 1.00 46.53 229 GLY A N 1
ATOM 1750 C CA . GLY A 1 229 ? -50.911 -20.807 0.564 1.00 46.53 229 GLY A CA 1
ATOM 1751 C C . GLY A 1 229 ? -50.760 -22.324 0.557 1.00 46.53 229 GLY A C 1
ATOM 1752 O O . GLY A 1 229 ? -49.649 -22.837 0.425 1.00 46.53 229 GLY A O 1
ATOM 1753 N N . GLU A 1 230 ? -51.863 -23.030 0.779 1.00 43.34 230 GLU A N 1
ATOM 1754 C CA . GLU A 1 230 ? -51.963 -24.469 0.570 1.00 43.34 230 GLU A CA 1
ATOM 1755 C C . GLU A 1 230 ? -51.491 -24.807 -0.853 1.00 43.34 230 GLU A C 1
ATOM 1757 O O . GLU A 1 230 ? -52.008 -24.254 -1.824 1.00 43.34 230 GLU A O 1
ATOM 1762 N N . GLY A 1 231 ? -50.525 -25.719 -0.980 1.00 44.62 231 GLY A N 1
ATOM 1763 C CA . GLY A 1 231 ? -50.200 -26.358 -2.256 1.00 44.62 231 GLY A CA 1
ATOM 1764 C C . GLY A 1 231 ? -48.745 -26.244 -2.698 1.00 44.62 231 GLY A C 1
ATOM 1765 O O . GLY A 1 231 ? -48.397 -25.371 -3.491 1.00 44.62 231 GLY A O 1
ATOM 1766 N N . GLN A 1 232 ? -47.940 -27.216 -2.271 1.00 35.22 232 GLN A N 1
ATOM 1767 C CA . GLN A 1 232 ? -47.109 -28.031 -3.163 1.00 35.22 232 GLN A CA 1
ATOM 1768 C C . GLN A 1 232 ? -47.118 -29.467 -2.646 1.00 35.22 232 GLN A C 1
ATOM 1770 O O . GLN A 1 232 ? -47.004 -29.637 -1.411 1.00 35.22 232 GLN A O 1
#

Organism: NCBI:txid2975649

Nearest PDB structures (foldseek):
  8a22-assembly1_Bz  TM=3.005E-01  e=4.345E+00  Polytomella magna

Solvent-accessible surface area (backbone atoms only — not comparable to full-atom values): 13380 Å² total; per-residue (Å²): 132,77,89,71,89,49,74,48,82,33,52,42,101,49,103,59,74,49,81,43,81,49,64,82,66,42,63,72,78,76,90,79,79,42,50,42,74,58,63,44,62,49,34,26,63,80,43,76,50,40,78,90,82,45,78,58,36,40,35,27,44,33,26,26,76,53,39,93,86,61,52,62,76,25,43,34,38,41,38,89,94,52,65,50,73,32,49,75,69,53,46,53,49,51,52,51,52,52,52,51,50,52,52,53,53,53,50,52,51,50,55,51,52,51,54,72,68,41,88,70,67,67,64,75,66,52,69,70,56,48,50,47,52,52,50,52,51,52,50,49,53,50,53,51,46,52,49,42,68,73,43,81,51,78,38,46,53,96,72,51,86,72,77,77,72,55,49,70,22,26,36,38,26,42,72,89,63,57,69,45,55,8,17,49,56,36,34,11,51,43,44,35,55,38,74,76,39,45,67,38,55,40,95,88,35,65,89,60,41,27,58,54,20,55,57,51,14,78,75,49,66,52,57,79,70,56,79,83,71,88,84,132